Protein AF-A0A914CFU9-F1 (afdb_monomer)

Foldseek 3Di:
DAFDDVNHNPCVVVPDPQVLQVPFPDRDDDDHPLVCQVVAQEAEDEQQGDAQVRDDPDDDPRHAYEYEYEAWPVNGDPNCVSHDPPPGPFYDYCDLPGLQHQPFDDFAWDDPPDDPLQADDLVVVLVLLVPQDAQAEEEDADCDDPLCLNVLVVVLVVQGDYQYEDNNHPHHADPVNQQAQWPDFADDPLADAPVVDPGSNRVSVVSVVCSVDSVVVCSSVPCSRTTTRRPDRRNSVSVPDDDPPSDGDPRDDDDPDDDTDHDDDDHTHGSHDYPYPDDNRDDPDDDD

Structure (mmCIF, N/CA/C/O backbone):
data_AF-A0A914CFU9-F1
#
_entry.id   AF-A0A914CFU9-F1
#
loop_
_atom_site.group_PDB
_atom_site.id
_atom_site.type_symbol
_atom_site.label_atom_id
_atom_site.label_alt_id
_atom_site.label_comp_id
_atom_site.label_asym_id
_atom_site.label_entity_id
_atom_site.label_seq_id
_atom_site.pdbx_PDB_ins_code
_atom_site.Cartn_x
_atom_site.Cartn_y
_atom_site.Cartn_z
_atom_site.occupancy
_atom_site.B_iso_or_equiv
_atom_site.auth_seq_id
_atom_site.auth_comp_id
_atom_site.auth_asym_id
_atom_site.auth_atom_id
_atom_site.pdbx_PDB_model_num
ATOM 1 N N . MET A 1 1 ? 15.183 4.540 -15.173 1.00 87.12 1 MET A N 1
ATOM 2 C CA . MET A 1 1 ? 13.849 3.974 -15.471 1.00 87.12 1 MET A CA 1
ATOM 3 C C . MET A 1 1 ? 13.519 4.255 -16.928 1.00 87.12 1 MET A C 1
ATOM 5 O O . MET A 1 1 ? 13.829 5.349 -17.382 1.00 87.12 1 MET A O 1
ATOM 9 N N . TRP A 1 2 ? 12.990 3.278 -17.672 1.00 93.12 2 TRP A N 1
ATOM 10 C CA . TRP A 1 2 ? 12.688 3.453 -19.099 1.00 93.12 2 TRP A CA 1
ATOM 11 C C . TRP A 1 2 ? 11.328 4.114 -19.320 1.00 93.12 2 TRP A C 1
ATOM 13 O O . TRP A 1 2 ? 11.226 5.120 -20.016 1.00 93.12 2 TRP A O 1
ATOM 23 N N . THR A 1 3 ? 10.279 3.573 -18.704 1.00 92.12 3 THR A N 1
ATOM 24 C CA . THR A 1 3 ? 8.933 4.146 -18.796 1.00 92.12 3 THR A CA 1
ATOM 25 C C . THR A 1 3 ? 8.775 5.331 -17.848 1.00 92.12 3 THR A C 1
ATOM 27 O O . THR A 1 3 ? 9.549 5.510 -16.908 1.00 92.12 3 THR A O 1
ATOM 30 N N . ARG A 1 4 ? 7.717 6.118 -18.048 1.00 89.06 4 ARG A N 1
ATOM 31 C CA . ARG A 1 4 ? 7.250 7.063 -17.031 1.00 89.06 4 ARG A CA 1
ATOM 32 C C . ARG A 1 4 ? 6.532 6.330 -15.895 1.00 89.06 4 ARG A C 1
ATOM 34 O O . ARG A 1 4 ? 6.321 5.115 -15.948 1.00 89.06 4 ARG A O 1
ATOM 41 N N . TYR A 1 5 ? 6.222 7.083 -14.848 1.00 82.44 5 TYR A N 1
ATOM 42 C CA . TYR A 1 5 ? 5.403 6.654 -13.730 1.00 82.44 5 TYR A CA 1
ATOM 43 C C . TYR A 1 5 ? 4.148 7.526 -13.696 1.00 82.44 5 TYR A C 1
ATOM 45 O O . TYR A 1 5 ? 4.206 8.692 -13.298 1.00 82.44 5 TYR A O 1
ATOM 53 N N . TYR A 1 6 ? 3.031 6.992 -14.195 1.00 82.88 6 TYR A N 1
ATOM 54 C CA . TYR A 1 6 ? 1.790 7.744 -14.418 1.00 82.88 6 TYR A CA 1
ATOM 55 C C . TYR A 1 6 ? 1.955 8.958 -15.339 1.00 82.88 6 TYR A C 1
ATOM 57 O O . TYR A 1 6 ? 1.449 10.052 -15.076 1.00 82.88 6 TYR A O 1
ATOM 65 N N . GLY A 1 7 ? 2.715 8.784 -16.416 1.00 85.81 7 GLY A N 1
ATOM 66 C CA . GLY A 1 7 ? 3.025 9.824 -17.389 1.00 85.81 7 GLY A CA 1
ATOM 67 C C . GLY A 1 7 ? 3.997 10.891 -16.881 1.00 85.81 7 GLY A C 1
ATOM 68 O O . GLY A 1 7 ? 4.265 11.849 -17.604 1.00 85.81 7 GLY A O 1
ATOM 69 N N . ARG A 1 8 ? 4.543 10.747 -15.667 1.00 84.06 8 ARG A N 1
ATOM 70 C CA . ARG A 1 8 ? 5.474 11.706 -15.055 1.00 84.06 8 ARG A CA 1
ATOM 71 C C . ARG A 1 8 ? 6.856 11.095 -14.820 1.00 84.06 8 ARG A C 1
ATOM 73 O O . ARG A 1 8 ? 6.970 9.869 -14.736 1.00 84.06 8 ARG A O 1
ATOM 80 N N . PRO A 1 9 ? 7.912 11.921 -14.720 1.00 80.94 9 PRO A N 1
ATOM 81 C CA . PRO A 1 9 ? 9.182 11.476 -14.164 1.00 80.94 9 PRO A CA 1
ATOM 82 C C . PRO A 1 9 ? 8.964 10.881 -12.772 1.00 80.94 9 PRO A C 1
ATOM 84 O O . PRO A 1 9 ? 8.230 11.435 -11.954 1.00 80.94 9 PRO A O 1
ATOM 87 N N . PHE A 1 10 ? 9.604 9.756 -12.488 1.00 74.25 10 PHE A N 1
ATOM 88 C CA . PHE A 1 10 ? 9.496 9.078 -11.201 1.00 74.25 10 PHE A CA 1
ATOM 89 C C . PHE A 1 10 ? 9.977 9.977 -10.052 1.00 74.25 10 PHE A C 1
ATOM 91 O O . PHE A 1 10 ? 9.348 10.034 -8.993 1.00 74.25 10 PHE A O 1
ATOM 98 N N . ALA A 1 11 ? 11.049 10.740 -10.293 1.00 66.88 11 ALA A N 1
ATOM 99 C CA . ALA A 1 11 ? 11.596 11.715 -9.349 1.00 66.88 11 ALA A CA 1
ATOM 100 C C . ALA A 1 11 ? 10.593 12.827 -8.980 1.00 66.88 11 ALA A C 1
ATOM 102 O O . ALA A 1 11 ? 10.580 13.302 -7.848 1.00 66.88 11 ALA A O 1
ATOM 103 N N . ASP A 1 12 ? 9.706 13.216 -9.897 1.00 61.34 12 ASP A N 1
ATOM 104 C CA . ASP A 1 12 ? 8.725 14.280 -9.642 1.00 61.34 12 ASP A CA 1
ATOM 105 C C . ASP A 1 12 ? 7.590 13.807 -8.728 1.00 61.34 12 ASP A C 1
ATOM 107 O O . ASP A 1 12 ? 6.989 14.598 -7.999 1.00 61.34 12 ASP A O 1
ATOM 111 N N . VAL A 1 13 ? 7.277 12.510 -8.770 1.00 55.47 13 VAL A N 1
ATOM 112 C CA . VAL A 1 13 ? 6.210 11.909 -7.959 1.00 55.47 13 VAL A CA 1
ATOM 113 C C . VAL A 1 13 ? 6.716 11.568 -6.559 1.00 55.47 13 VAL A C 1
ATOM 115 O O . VAL A 1 13 ? 6.002 11.779 -5.577 1.00 55.47 13 VAL A O 1
ATOM 118 N N . ASN A 1 14 ? 7.958 11.092 -6.466 1.00 54.44 14 ASN A N 1
ATOM 119 C CA . ASN A 1 14 ? 8.513 10.522 -5.244 1.00 54.44 14 ASN A CA 1
ATOM 120 C C . ASN A 1 14 ? 9.587 11.408 -4.575 1.00 54.44 14 ASN A C 1
ATOM 122 O O . ASN A 1 14 ? 9.994 11.121 -3.454 1.00 54.44 14 ASN A O 1
ATOM 126 N N . GLY A 1 15 ? 10.012 12.518 -5.179 1.00 59.69 15 GLY A N 1
ATOM 127 C CA . GLY A 1 15 ? 11.093 13.372 -4.668 1.00 59.69 15 GLY A CA 1
ATOM 128 C C . GLY A 1 15 ? 12.477 12.957 -5.185 1.00 59.69 15 GLY A C 1
ATOM 129 O O . GLY A 1 15 ? 12.599 12.129 -6.088 1.00 59.69 15 GLY A O 1
ATOM 130 N N . THR A 1 16 ? 13.548 13.542 -4.632 1.00 56.88 16 THR A N 1
ATOM 131 C CA . THR A 1 16 ? 14.915 13.292 -5.116 1.00 56.88 16 THR A CA 1
ATOM 132 C C . THR A 1 16 ? 15.289 11.819 -4.978 1.00 56.88 16 THR A C 1
ATOM 134 O O . THR A 1 16 ? 15.389 11.269 -3.881 1.00 56.88 16 THR A O 1
ATOM 137 N N . VAL A 1 17 ? 15.537 11.179 -6.121 1.00 58.03 17 VAL A N 1
ATOM 138 C CA . VAL A 1 17 ? 15.871 9.752 -6.199 1.00 58.03 17 VAL A CA 1
ATOM 139 C C . VAL A 1 17 ? 17.164 9.420 -5.439 1.00 58.03 17 VAL A C 1
ATOM 141 O O . VAL A 1 17 ? 17.299 8.339 -4.874 1.00 58.03 17 VAL A O 1
ATOM 144 N N . GLU A 1 18 ? 18.069 10.392 -5.316 1.00 58.00 18 GLU A N 1
ATOM 145 C CA . GLU A 1 18 ? 19.281 10.310 -4.492 1.00 58.00 18 GLU A CA 1
ATOM 146 C C . GLU A 1 18 ? 18.984 9.977 -3.021 1.00 58.00 18 GLU A C 1
ATOM 148 O O . GLU A 1 18 ? 19.713 9.198 -2.411 1.00 58.00 18 GLU A O 1
ATOM 153 N N . GLY A 1 19 ? 17.884 10.495 -2.458 1.00 56.44 19 GLY A N 1
ATOM 154 C CA . GLY A 1 19 ? 17.488 10.224 -1.074 1.00 56.44 19 GLY A CA 1
ATOM 155 C C . GLY A 1 19 ? 17.031 8.781 -0.838 1.00 56.44 19 GLY A C 1
ATOM 156 O O . GLY A 1 19 ? 17.226 8.253 0.256 1.00 56.44 19 GLY A O 1
ATOM 157 N N . TYR A 1 20 ? 16.483 8.121 -1.864 1.00 58.75 20 TYR A N 1
ATOM 158 C CA . TYR A 1 20 ? 16.047 6.722 -1.782 1.00 58.75 20 TYR A CA 1
ATOM 159 C C . TYR A 1 20 ? 17.225 5.752 -1.727 1.00 58.75 20 TYR A C 1
ATOM 161 O O . TYR A 1 20 ? 17.156 4.748 -1.023 1.00 58.75 20 TYR A O 1
ATOM 169 N N . PHE A 1 21 ? 18.316 6.071 -2.431 1.00 61.88 21 PHE A N 1
ATOM 170 C CA . PHE A 1 21 ? 19.506 5.222 -2.489 1.00 61.88 21 PHE A CA 1
ATOM 171 C C . PHE A 1 21 ? 20.593 5.592 -1.470 1.00 61.88 21 PHE A C 1
ATOM 173 O O . PHE A 1 21 ? 21.531 4.822 -1.272 1.00 61.88 21 PHE A O 1
ATOM 180 N N . ALA A 1 22 ? 20.473 6.741 -0.794 1.00 61.38 22 ALA A N 1
ATOM 181 C CA . ALA A 1 22 ? 21.502 7.279 0.101 1.00 61.38 22 ALA A CA 1
ATOM 182 C C . ALA A 1 22 ? 21.916 6.327 1.237 1.00 61.38 22 ALA A C 1
ATOM 184 O O . ALA A 1 22 ? 23.074 6.338 1.650 1.00 61.38 22 ALA A O 1
ATOM 185 N N . ASN A 1 23 ? 20.985 5.501 1.723 1.00 59.00 23 ASN A N 1
ATOM 186 C CA . ASN A 1 23 ? 21.213 4.551 2.817 1.00 59.00 23 ASN A CA 1
ATOM 187 C C . ASN A 1 23 ? 21.305 3.092 2.344 1.00 59.00 23 ASN A C 1
ATOM 189 O O . ASN A 1 23 ? 21.261 2.176 3.167 1.00 59.00 23 ASN A O 1
ATOM 193 N N . CYS A 1 24 ? 21.398 2.856 1.035 1.00 63.62 24 CYS A N 1
ATOM 194 C CA . CYS A 1 24 ? 21.560 1.510 0.509 1.00 63.62 24 CYS A CA 1
ATOM 195 C C . CYS A 1 24 ? 23.020 1.062 0.617 1.00 63.62 24 CYS A C 1
ATOM 197 O O . CYS A 1 24 ? 23.948 1.862 0.503 1.00 63.62 24 CYS A O 1
ATOM 199 N N . HIS A 1 25 ? 23.226 -0.244 0.808 1.00 64.56 25 HIS A N 1
ATOM 200 C CA . HIS A 1 25 ? 24.567 -0.833 0.847 1.00 64.56 25 HIS A CA 1
ATOM 201 C C . HIS A 1 25 ? 25.342 -0.577 -0.459 1.00 64.56 25 HIS A C 1
ATOM 203 O O . HIS A 1 25 ? 26.557 -0.388 -0.439 1.00 64.56 25 HIS A O 1
ATOM 209 N N . TYR A 1 26 ? 24.623 -0.500 -1.582 1.00 67.50 26 TYR A N 1
ATOM 210 C CA . TYR A 1 26 ? 25.167 -0.183 -2.894 1.00 67.50 26 TYR A CA 1
ATOM 211 C C . TYR A 1 26 ? 24.712 1.207 -3.334 1.00 67.50 26 TYR A C 1
ATOM 213 O O . TYR A 1 26 ? 23.551 1.584 -3.174 1.00 67.50 26 TYR A O 1
ATOM 221 N N . LYS A 1 27 ? 25.643 1.973 -3.907 1.00 69.88 27 LYS A N 1
ATOM 222 C CA . LYS A 1 27 ? 25.368 3.306 -4.446 1.00 69.88 27 LYS A CA 1
ATOM 223 C C . LYS A 1 27 ? 24.836 3.171 -5.869 1.00 69.88 27 LYS A C 1
ATOM 225 O O . LYS A 1 27 ? 25.608 2.916 -6.789 1.00 69.88 27 LYS A O 1
ATOM 230 N N . CYS A 1 28 ? 23.532 3.348 -6.044 1.00 71.94 28 CYS A N 1
ATOM 231 C CA . CYS A 1 28 ? 22.894 3.303 -7.356 1.00 71.94 28 CYS A CA 1
ATOM 232 C C . CYS A 1 28 ? 22.910 4.686 -8.020 1.00 71.94 28 CYS A C 1
ATOM 234 O O . CYS A 1 28 ? 22.536 5.683 -7.400 1.00 71.94 28 CYS A O 1
ATOM 236 N N . LEU A 1 29 ? 23.291 4.740 -9.299 1.00 77.50 29 LEU A N 1
ATOM 237 C CA . LEU A 1 29 ? 23.088 5.918 -10.142 1.00 77.50 29 LEU A CA 1
ATOM 238 C C . LEU A 1 29 ? 21.740 5.787 -10.852 1.00 77.50 29 LEU A C 1
ATOM 240 O O . LEU A 1 29 ? 21.513 4.842 -11.605 1.00 77.50 29 LEU A O 1
ATOM 244 N N . TYR A 1 30 ? 20.842 6.739 -10.614 1.00 82.25 30 TYR A N 1
ATOM 245 C CA . TYR A 1 30 ? 19.528 6.760 -11.245 1.00 82.25 30 TYR A CA 1
ATOM 246 C C . TYR A 1 30 ? 19.483 7.749 -12.407 1.00 82.25 30 TYR A C 1
ATOM 248 O O . TYR A 1 30 ? 19.904 8.896 -12.284 1.00 82.25 30 TYR A O 1
ATOM 256 N N . THR A 1 31 ? 18.906 7.323 -13.529 1.00 84.38 31 THR A N 1
ATOM 257 C CA . THR A 1 31 ? 18.632 8.193 -14.674 1.00 84.38 31 THR A CA 1
ATOM 258 C C . THR A 1 31 ? 17.364 7.750 -15.404 1.00 84.38 31 THR A C 1
ATOM 260 O O . THR A 1 31 ? 17.019 6.564 -15.429 1.00 84.38 31 THR A O 1
ATOM 263 N N . GLU A 1 32 ? 16.661 8.710 -15.999 1.00 87.62 32 GLU A N 1
ATOM 264 C CA . GLU A 1 32 ? 15.554 8.488 -16.945 1.00 87.62 32 GLU A CA 1
ATOM 265 C C . GLU A 1 32 ? 15.952 8.836 -18.383 1.00 87.62 32 GLU A C 1
ATOM 267 O O . GLU A 1 32 ? 15.138 8.761 -19.299 1.00 87.62 32 GLU A O 1
ATOM 272 N N . GLU A 1 33 ? 17.208 9.230 -18.604 1.00 89.12 33 GLU A N 1
ATOM 273 C CA . GLU A 1 33 ? 17.691 9.601 -19.927 1.00 89.12 33 GLU A CA 1
ATOM 274 C C . GLU A 1 33 ? 18.025 8.341 -20.732 1.00 89.12 33 GLU A C 1
ATOM 276 O O . GLU A 1 33 ? 19.023 7.665 -20.480 1.00 89.12 33 GLU A O 1
ATOM 281 N N . HIS A 1 34 ? 17.208 8.041 -21.743 1.00 92.38 34 HIS A N 1
ATOM 282 C CA . HIS A 1 34 ? 17.331 6.823 -22.557 1.00 92.38 34 HIS A CA 1
ATOM 283 C C . HIS A 1 34 ? 18.682 6.674 -23.267 1.00 92.38 34 HIS A C 1
ATOM 285 O O . HIS A 1 34 ? 19.125 5.554 -23.499 1.00 92.38 34 HIS A O 1
ATOM 291 N N . LYS A 1 35 ? 19.387 7.779 -23.551 1.00 91.81 35 LYS A N 1
ATOM 292 C CA . LYS A 1 35 ? 20.747 7.753 -24.128 1.00 91.81 35 LYS A CA 1
ATOM 293 C C . LYS A 1 35 ? 21.767 7.009 -23.251 1.00 91.81 35 LYS A C 1
ATOM 295 O O . LYS A 1 35 ? 22.790 6.564 -23.755 1.00 91.81 35 LYS A O 1
ATOM 300 N N . ASN A 1 36 ? 21.492 6.853 -21.954 1.00 90.19 36 ASN A N 1
ATOM 301 C CA . ASN A 1 36 ? 22.376 6.165 -21.015 1.00 90.19 36 ASN A CA 1
ATOM 302 C C . ASN A 1 36 ? 22.133 4.646 -20.966 1.00 90.19 36 ASN A C 1
ATOM 304 O O . ASN A 1 36 ? 22.774 3.964 -20.170 1.00 90.19 36 ASN A O 1
ATOM 308 N N . ILE A 1 37 ? 21.241 4.103 -21.806 1.00 91.81 37 ILE A N 1
ATOM 309 C CA . ILE A 1 37 ? 20.862 2.683 -21.799 1.00 91.81 37 ILE A CA 1
ATOM 310 C C . ILE A 1 37 ? 22.061 1.739 -21.885 1.00 91.81 37 ILE A C 1
ATOM 312 O O . ILE A 1 37 ? 22.079 0.732 -21.192 1.00 91.81 37 ILE A O 1
ATOM 316 N N . GLU A 1 38 ? 23.094 2.063 -22.663 1.00 91.31 38 GLU A N 1
ATOM 317 C CA . GLU A 1 38 ? 24.266 1.192 -22.811 1.00 91.31 38 GLU A CA 1
ATOM 318 C C . GLU A 1 38 ? 25.118 1.073 -21.541 1.00 91.31 38 GLU A C 1
ATOM 320 O O . GLU A 1 38 ? 25.918 0.142 -21.431 1.00 91.31 38 GLU A O 1
ATOM 325 N N . HIS A 1 39 ? 24.967 2.002 -20.599 1.00 89.31 39 HIS A N 1
ATOM 326 C CA . HIS A 1 39 ? 25.695 2.030 -19.331 1.00 89.31 39 HIS A CA 1
ATOM 327 C C . HIS A 1 39 ? 24.840 1.533 -18.159 1.00 89.31 39 HIS A C 1
ATOM 329 O O . HIS A 1 39 ? 25.312 1.521 -17.028 1.00 89.31 39 HIS A O 1
ATOM 335 N N . ALA A 1 40 ? 23.577 1.176 -18.403 1.00 89.38 40 ALA A N 1
ATOM 336 C CA . ALA A 1 40 ? 22.663 0.761 -17.351 1.00 89.38 40 ALA A CA 1
ATOM 337 C C . ALA A 1 40 ? 22.809 -0.736 -17.056 1.00 89.38 40 ALA A C 1
ATOM 339 O O . ALA A 1 40 ? 22.583 -1.553 -17.944 1.00 89.38 40 ALA A O 1
ATOM 340 N N . ASP A 1 41 ? 23.076 -1.104 -15.804 1.00 87.19 41 ASP A N 1
ATOM 341 C CA . ASP A 1 41 ? 23.019 -2.506 -15.361 1.00 87.19 41 ASP A CA 1
ATOM 342 C C . ASP A 1 41 ? 21.570 -3.002 -15.221 1.00 87.19 41 ASP A C 1
ATOM 344 O O . ASP A 1 41 ? 21.259 -4.169 -15.458 1.00 87.19 41 ASP A O 1
ATOM 348 N N . LEU A 1 42 ? 20.655 -2.095 -14.858 1.00 88.06 42 LEU A N 1
ATOM 349 C CA . LEU A 1 42 ? 19.259 -2.405 -14.570 1.00 88.06 42 LEU A CA 1
ATOM 350 C C . LEU A 1 42 ? 18.320 -1.403 -15.245 1.00 88.06 42 LEU A C 1
ATOM 352 O O . LEU A 1 42 ? 18.486 -0.185 -15.142 1.00 88.06 42 LEU A O 1
ATOM 356 N N . VAL A 1 43 ? 17.296 -1.925 -15.922 1.00 91.56 43 VAL A N 1
ATOM 357 C CA . VAL A 1 43 ? 16.304 -1.136 -16.657 1.00 91.56 43 VAL A CA 1
ATOM 358 C C . VAL A 1 43 ? 14.907 -1.453 -16.134 1.00 91.56 43 VAL A C 1
ATOM 360 O O . VAL A 1 43 ? 14.381 -2.548 -16.316 1.00 91.56 43 VAL A O 1
ATOM 363 N N . LEU A 1 44 ? 14.302 -0.474 -15.464 1.00 90.81 44 LEU A N 1
ATOM 364 C CA . LEU A 1 44 ? 12.962 -0.586 -14.886 1.00 90.81 44 LEU A CA 1
ATOM 365 C C . LEU A 1 44 ? 11.877 -0.192 -15.889 1.00 90.81 44 LEU A C 1
ATOM 367 O O . LEU A 1 44 ? 11.965 0.879 -16.499 1.00 90.81 44 LEU A O 1
ATOM 371 N N . PHE A 1 45 ? 10.820 -0.998 -15.959 1.00 92.75 45 PHE A N 1
ATOM 372 C CA . PHE A 1 45 ? 9.621 -0.733 -16.751 1.00 92.75 45 PHE A CA 1
ATOM 373 C C . PHE A 1 45 ? 8.390 -0.764 -15.849 1.00 92.75 45 PHE A C 1
ATOM 375 O O . PHE A 1 45 ? 7.944 -1.833 -15.438 1.00 92.75 45 PHE A O 1
ATOM 382 N N . TYR A 1 46 ? 7.831 0.405 -15.544 1.00 90.31 46 TYR A N 1
ATOM 383 C CA . TYR A 1 46 ? 6.562 0.503 -14.834 1.00 90.31 46 TYR A CA 1
ATOM 384 C C . TYR A 1 46 ? 5.408 0.102 -15.746 1.00 90.31 46 TYR A C 1
ATOM 386 O O . TYR A 1 46 ? 5.191 0.700 -16.800 1.00 90.31 46 TYR A O 1
ATOM 394 N N . SER A 1 47 ? 4.678 -0.929 -15.328 1.00 89.50 47 SER A N 1
ATOM 395 C CA . SER A 1 47 ? 3.788 -1.688 -16.199 1.00 89.50 47 SER A CA 1
ATOM 396 C C . SER A 1 47 ? 2.688 -0.850 -16.845 1.00 89.50 47 SER A C 1
ATOM 398 O O . SER A 1 47 ? 2.376 -1.058 -18.018 1.00 89.50 47 SER A O 1
ATOM 400 N N . THR A 1 48 ? 2.154 0.128 -16.109 1.00 86.75 48 THR A N 1
ATOM 401 C CA . THR A 1 48 ? 1.056 1.001 -16.540 1.00 86.75 48 THR A CA 1
ATOM 402 C C . THR A 1 48 ? 1.430 1.851 -17.755 1.00 86.75 48 THR A C 1
ATOM 404 O O . THR A 1 48 ? 0.587 2.086 -18.619 1.00 86.75 48 THR A O 1
ATOM 407 N N . ASP A 1 49 ? 2.705 2.215 -17.889 1.00 90.56 49 ASP A N 1
ATOM 408 C CA . ASP A 1 49 ? 3.183 3.144 -18.917 1.00 90.56 49 ASP A CA 1
ATOM 409 C C . ASP A 1 49 ? 4.004 2.443 -20.013 1.00 90.56 49 ASP A C 1
ATOM 411 O O . ASP A 1 49 ? 4.639 3.098 -20.842 1.00 90.56 49 ASP A O 1
ATOM 415 N N . ILE A 1 50 ? 4.006 1.105 -20.047 1.00 92.19 50 ILE A N 1
ATOM 416 C CA . ILE A 1 50 ? 4.693 0.350 -21.100 1.00 92.19 50 ILE A CA 1
ATOM 417 C C . ILE A 1 50 ? 4.029 0.609 -22.453 1.00 92.19 50 ILE A C 1
ATOM 419 O O . ILE A 1 50 ? 2.866 0.266 -22.688 1.00 92.19 50 ILE A O 1
ATOM 423 N N . ASN A 1 51 ? 4.830 1.105 -23.393 1.00 91.44 51 ASN A N 1
ATOM 424 C CA . ASN A 1 51 ? 4.484 1.205 -24.798 1.00 91.44 51 ASN A CA 1
ATOM 425 C C . ASN A 1 51 ? 5.379 0.265 -25.617 1.00 91.44 51 ASN A C 1
ATOM 427 O O . ASN A 1 51 ? 6.561 0.521 -25.786 1.00 91.44 51 ASN A O 1
ATOM 431 N N . HIS A 1 52 ? 4.804 -0.796 -26.187 1.00 90.56 52 HIS A N 1
ATOM 432 C CA . HIS A 1 52 ? 5.518 -1.754 -27.049 1.00 90.56 52 HIS A CA 1
ATOM 433 C C . HIS A 1 52 ? 6.239 -1.140 -28.265 1.00 90.56 52 HIS A C 1
ATOM 435 O O . HIS A 1 52 ? 7.084 -1.802 -28.858 1.00 90.56 52 HIS A O 1
ATOM 441 N N . LYS A 1 53 ? 5.902 0.096 -28.658 1.00 91.69 53 LYS A N 1
ATOM 442 C CA . LYS A 1 53 ? 6.598 0.833 -29.726 1.00 91.69 53 LYS A CA 1
ATOM 443 C C . LYS A 1 53 ? 7.796 1.647 -29.229 1.00 91.69 53 LYS A C 1
ATOM 445 O O . LYS A 1 53 ? 8.561 2.132 -30.051 1.00 91.69 53 LYS A O 1
ATOM 450 N N . ASP A 1 54 ? 7.922 1.824 -27.919 1.00 92.62 54 ASP A N 1
ATOM 451 C CA . ASP A 1 54 ? 8.965 2.602 -27.255 1.00 92.62 54 ASP A CA 1
ATOM 452 C C . ASP A 1 54 ? 9.692 1.706 -26.247 1.00 92.62 54 ASP A C 1
ATOM 454 O O . ASP A 1 54 ? 9.436 1.720 -25.041 1.00 92.62 54 ASP A O 1
ATOM 458 N N . ILE A 1 55 ? 10.563 0.854 -26.783 1.00 92.56 55 ILE A N 1
ATOM 459 C CA . ILE A 1 55 ? 11.416 -0.062 -26.027 1.00 92.56 55 ILE A CA 1
ATOM 460 C C . ILE A 1 55 ? 12.876 0.144 -26.435 1.00 92.56 55 ILE A C 1
ATOM 462 O O . ILE A 1 55 ? 13.129 0.595 -27.557 1.00 92.56 55 ILE A O 1
ATOM 466 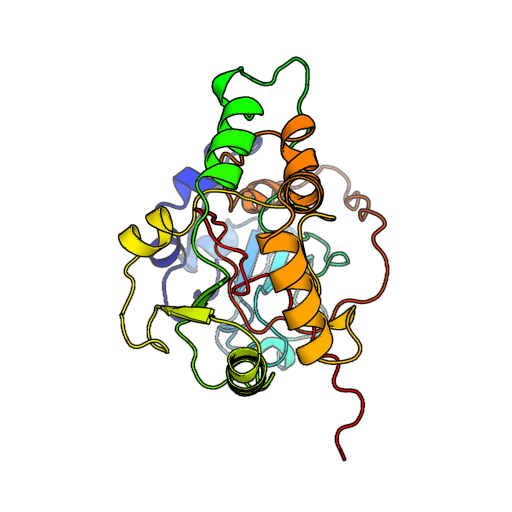N N . PRO A 1 56 ? 13.847 -0.197 -25.569 1.00 93.12 56 PRO A N 1
ATOM 467 C CA . PRO A 1 56 ? 15.254 -0.087 -25.920 1.00 93.12 56 PRO A CA 1
ATOM 468 C C . PRO A 1 56 ? 15.589 -0.849 -27.202 1.00 93.12 56 PRO A C 1
ATOM 470 O O . PRO A 1 56 ? 15.248 -2.022 -27.349 1.00 93.12 56 PRO A O 1
ATOM 473 N N . VAL A 1 57 ? 16.298 -0.184 -28.114 1.00 88.56 57 VAL A N 1
ATOM 474 C CA . VAL A 1 57 ? 16.782 -0.802 -29.360 1.00 88.56 57 VAL A CA 1
ATOM 475 C C . VAL A 1 57 ? 17.984 -1.711 -29.092 1.00 88.56 57 VAL A C 1
ATOM 477 O O . VAL A 1 57 ? 18.188 -2.703 -29.786 1.00 88.56 57 VAL A O 1
ATOM 480 N N . ILE A 1 58 ? 18.776 -1.378 -28.071 1.00 86.50 58 ILE A N 1
ATOM 481 C CA . ILE A 1 58 ? 19.989 -2.095 -27.684 1.00 86.50 58 ILE A CA 1
ATOM 482 C C . ILE A 1 58 ? 19.774 -2.686 -26.295 1.00 86.50 58 ILE A C 1
ATOM 484 O O . ILE A 1 58 ? 19.395 -1.978 -25.360 1.00 86.50 58 ILE A O 1
ATOM 488 N N . ARG A 1 59 ? 20.059 -3.983 -26.168 1.00 89.75 59 ARG A N 1
ATOM 489 C CA . ARG A 1 59 ? 20.117 -4.695 -24.893 1.00 89.75 59 ARG A CA 1
ATOM 490 C C . ARG A 1 59 ? 21.420 -5.475 -24.818 1.00 89.75 59 ARG A C 1
ATOM 492 O O . ARG A 1 59 ? 21.623 -6.395 -25.610 1.00 89.75 59 ARG A O 1
ATOM 499 N N . LYS A 1 60 ? 22.293 -5.117 -23.875 1.00 89.19 60 LYS A N 1
ATOM 500 C CA . LYS A 1 60 ? 23.493 -5.913 -23.590 1.00 89.19 60 LYS A CA 1
ATOM 501 C C . LYS A 1 60 ? 23.109 -7.160 -22.777 1.00 89.19 60 LYS A C 1
ATOM 503 O O . LYS A 1 60 ? 22.159 -7.079 -21.991 1.00 89.19 60 LYS A O 1
ATOM 508 N N . PRO A 1 61 ? 23.803 -8.298 -22.951 1.00 86.88 61 PRO A N 1
ATOM 509 C CA . PRO A 1 61 ? 23.496 -9.540 -22.235 1.00 86.88 61 PRO A CA 1
ATOM 510 C C . PRO A 1 61 ? 23.480 -9.401 -20.708 1.00 86.88 61 PRO A C 1
ATOM 512 O O . PRO A 1 61 ? 22.760 -10.131 -20.035 1.00 86.88 61 PRO A O 1
ATOM 515 N N . GLU A 1 62 ? 24.248 -8.457 -20.167 1.00 87.88 62 GLU A N 1
ATOM 516 C CA . GLU A 1 62 ? 24.405 -8.228 -18.732 1.00 87.88 62 GLU A CA 1
ATOM 517 C C . GLU A 1 62 ? 23.268 -7.385 -18.126 1.00 87.88 62 GLU A C 1
ATOM 519 O O . GLU A 1 62 ? 23.148 -7.315 -16.905 1.00 87.88 62 GLU A O 1
ATOM 524 N N . GLN A 1 63 ? 22.422 -6.749 -18.950 1.00 90.00 63 GLN A N 1
ATOM 525 C CA . GLN A 1 63 ? 21.363 -5.867 -18.453 1.00 90.00 63 GLN A CA 1
ATOM 526 C C . GLN A 1 63 ? 20.159 -6.646 -17.935 1.00 90.00 63 GLN A C 1
ATOM 528 O O . GLN A 1 63 ? 19.566 -7.462 -18.650 1.00 90.00 63 GLN A O 1
ATOM 533 N N . LEU A 1 64 ? 19.712 -6.286 -16.734 1.00 90.75 64 LEU A N 1
ATOM 534 C CA . LEU A 1 64 ? 18.501 -6.825 -16.129 1.00 90.75 64 LEU A CA 1
ATOM 535 C C . LEU A 1 64 ? 17.303 -5.924 -16.422 1.00 90.75 64 LEU A C 1
ATOM 537 O O . LEU A 1 64 ? 17.226 -4.782 -15.969 1.00 90.75 64 LEU A O 1
ATOM 541 N N . TYR A 1 65 ? 16.347 -6.447 -17.184 1.00 94.00 65 TYR A N 1
ATOM 542 C CA . TYR A 1 65 ? 15.086 -5.765 -17.462 1.00 94.00 65 TYR A CA 1
ATOM 543 C C . TYR A 1 65 ? 14.069 -6.187 -16.414 1.00 94.00 65 TYR A C 1
ATOM 545 O O . TYR A 1 65 ? 13.764 -7.372 -16.279 1.00 94.00 65 TYR A O 1
ATOM 553 N N . VAL A 1 66 ? 13.537 -5.224 -15.672 1.00 92.44 66 VAL A N 1
ATOM 554 C CA . VAL A 1 66 ? 12.666 -5.495 -14.529 1.00 92.44 66 VAL A CA 1
ATOM 555 C C . VAL A 1 66 ? 11.258 -4.997 -14.814 1.00 92.44 66 VAL A C 1
ATOM 557 O O . VAL A 1 66 ? 11.047 -3.817 -15.112 1.00 92.44 66 VAL A O 1
ATOM 560 N N . PHE A 1 67 ? 10.290 -5.898 -14.681 1.00 92.12 67 PHE A N 1
ATOM 561 C CA . PHE A 1 67 ? 8.873 -5.571 -14.714 1.00 92.12 67 PHE A CA 1
ATOM 562 C C . PHE A 1 67 ? 8.454 -4.985 -13.367 1.00 92.1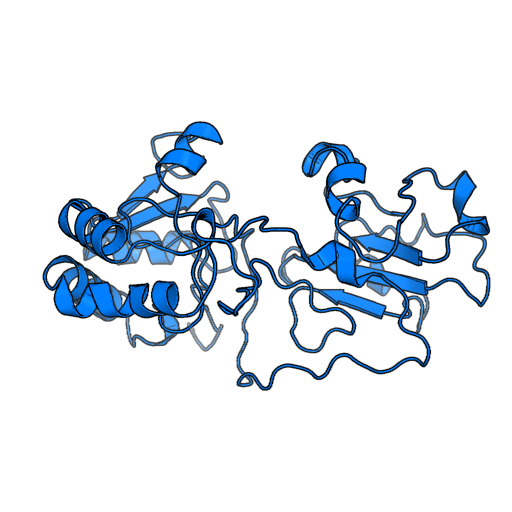2 67 PHE A C 1
ATOM 564 O O . PHE A 1 67 ? 8.377 -5.710 -12.378 1.00 92.12 67 PHE A O 1
ATOM 571 N N . TYR A 1 68 ? 8.176 -3.686 -13.320 1.00 88.56 68 TYR A N 1
ATOM 572 C CA . TYR A 1 68 ? 7.741 -2.999 -12.110 1.00 88.56 68 TYR A CA 1
ATOM 573 C C . TYR A 1 68 ? 6.223 -2.787 -12.127 1.00 88.56 68 TYR A C 1
ATOM 575 O O . TYR A 1 68 ? 5.698 -2.116 -13.014 1.00 88.56 68 TYR A O 1
ATOM 583 N N . ASN A 1 69 ? 5.493 -3.317 -11.143 1.00 83.19 69 ASN A N 1
ATOM 584 C CA . ASN A 1 69 ? 4.062 -3.045 -11.004 1.00 83.19 69 ASN A CA 1
ATOM 585 C C . ASN A 1 69 ? 3.609 -2.954 -9.547 1.00 83.19 69 ASN A C 1
ATOM 587 O O . ASN A 1 69 ? 3.803 -3.884 -8.769 1.00 83.19 69 ASN A O 1
ATOM 591 N N . TYR A 1 70 ? 2.904 -1.876 -9.222 1.00 76.88 70 TYR A N 1
ATOM 592 C CA . TYR A 1 70 ? 2.273 -1.690 -7.917 1.00 76.88 70 TYR A CA 1
ATOM 593 C C . TYR A 1 70 ? 0.735 -1.609 -7.989 1.00 76.88 70 TYR A C 1
ATOM 595 O O . TYR A 1 70 ? 0.075 -1.546 -6.958 1.00 76.88 70 TYR A O 1
ATOM 603 N N . GLU A 1 71 ? 0.160 -1.663 -9.196 1.00 75.62 71 GLU A N 1
ATOM 604 C CA . GLU A 1 71 ? -1.284 -1.530 -9.424 1.00 75.62 71 GLU A CA 1
ATOM 605 C C . GLU A 1 71 ? -2.041 -2.849 -9.371 1.00 75.62 71 GLU A C 1
ATOM 607 O O . GLU A 1 71 ? -1.487 -3.907 -9.697 1.00 75.62 71 GLU A O 1
ATOM 612 N N . SER A 1 72 ? -3.349 -2.787 -9.083 1.00 72.31 72 SER A N 1
ATOM 613 C CA . SER A 1 72 ? -4.219 -3.933 -9.345 1.00 72.31 72 SER A CA 1
ATOM 614 C C . SER A 1 72 ? -4.159 -4.356 -10.807 1.00 72.31 72 SER A C 1
ATOM 616 O O . SER A 1 72 ? -4.045 -3.520 -11.699 1.00 72.31 72 SER A O 1
ATOM 618 N N . PRO A 1 73 ? -4.416 -5.647 -11.075 1.00 73.31 73 PRO A N 1
ATOM 619 C CA . PRO A 1 73 ? -4.722 -6.158 -12.401 1.00 73.31 73 PRO A CA 1
ATOM 620 C C . PRO A 1 73 ? -5.712 -5.316 -13.214 1.00 73.31 73 PRO A C 1
ATOM 622 O O . PRO A 1 73 ? -5.583 -5.270 -14.433 1.00 73.31 73 PRO A O 1
ATOM 625 N N . PHE A 1 74 ? -6.693 -4.671 -12.568 1.00 72.56 74 PHE A N 1
ATOM 626 C CA . PHE A 1 74 ? -7.665 -3.820 -13.255 1.00 72.56 74 PHE A CA 1
ATOM 627 C C . PHE A 1 74 ? -7.054 -2.491 -13.722 1.00 72.56 74 PHE A C 1
ATOM 629 O O . PHE A 1 74 ? -7.404 -1.994 -14.791 1.00 72.56 74 PHE A O 1
ATOM 636 N N . HIS A 1 75 ? -6.136 -1.922 -12.938 1.00 72.75 75 HIS A N 1
ATOM 637 C CA . HIS A 1 75 ? -5.468 -0.655 -13.237 1.00 72.75 75 HIS A CA 1
ATOM 638 C C . HIS A 1 75 ? -4.130 -0.821 -13.977 1.00 72.75 75 HIS A C 1
ATOM 640 O O . HIS A 1 75 ? -3.609 0.147 -14.529 1.00 72.75 75 HIS A O 1
ATOM 646 N N . SER A 1 76 ? -3.594 -2.040 -14.061 1.00 75.69 76 SER A N 1
ATOM 647 C CA . SER A 1 76 ? -2.400 -2.338 -14.849 1.00 75.69 76 SER A CA 1
ATOM 648 C C . SER A 1 76 ? -2.678 -2.265 -16.354 1.00 75.69 76 SER A C 1
ATOM 650 O O . SER A 1 76 ? -3.581 -2.917 -16.884 1.00 75.69 76 SER A O 1
ATOM 652 N N . SER A 1 77 ? -1.834 -1.530 -17.081 1.00 81.00 77 SER A N 1
ATOM 653 C CA . SER A 1 77 ? -1.845 -1.550 -18.548 1.00 81.00 77 SER A CA 1
ATOM 654 C C . SER A 1 77 ? -1.478 -2.930 -19.079 1.00 81.00 77 SER A C 1
ATOM 656 O O . SER A 1 77 ? -0.656 -3.644 -18.513 1.00 81.00 77 SER A O 1
ATOM 658 N N . THR A 1 78 ? -2.057 -3.298 -20.219 1.00 83.19 78 THR A N 1
ATOM 659 C CA . THR A 1 78 ? -1.781 -4.569 -20.904 1.00 83.19 78 THR A CA 1
ATOM 660 C C . THR A 1 78 ? -0.741 -4.421 -22.017 1.00 83.19 78 THR A C 1
ATOM 662 O O . THR A 1 78 ? -0.491 -5.373 -22.756 1.00 83.19 78 THR A O 1
ATOM 665 N N . GLY A 1 79 ? -0.106 -3.246 -22.132 1.00 84.44 79 GLY A N 1
ATOM 666 C CA . GLY A 1 79 ? 0.893 -2.938 -23.160 1.00 84.44 79 GLY A CA 1
ATOM 667 C C . GLY A 1 79 ? 2.074 -3.911 -23.186 1.00 84.44 79 GLY A C 1
ATOM 668 O O . GLY A 1 79 ? 2.575 -4.230 -24.265 1.00 84.44 79 GLY A O 1
ATOM 669 N N . TYR A 1 80 ? 2.448 -4.465 -22.029 1.00 88.69 80 TYR A N 1
ATOM 670 C CA . TYR A 1 80 ? 3.503 -5.474 -21.912 1.00 88.69 80 TYR A CA 1
ATOM 671 C C . TYR A 1 80 ? 3.190 -6.787 -22.641 1.00 88.69 80 TYR A C 1
ATOM 673 O O . TYR A 1 80 ? 4.113 -7.489 -23.031 1.00 88.69 80 TYR A O 1
ATOM 681 N N . ARG A 1 81 ? 1.911 -7.119 -22.884 1.00 89.50 81 ARG A N 1
ATOM 682 C CA . ARG A 1 81 ? 1.515 -8.357 -23.587 1.00 89.50 81 ARG A CA 1
ATOM 683 C C . ARG A 1 81 ? 1.914 -8.372 -25.061 1.00 89.50 81 ARG A C 1
ATOM 685 O O . ARG A 1 81 ? 1.819 -9.407 -25.705 1.00 89.50 81 ARG A O 1
ATOM 692 N N . LYS A 1 82 ? 2.292 -7.215 -25.608 1.00 92.12 82 LYS A N 1
ATOM 693 C CA . LYS A 1 82 ? 2.780 -7.067 -26.985 1.00 92.12 82 LYS A CA 1
ATOM 694 C C . LYS A 1 82 ? 4.306 -7.119 -27.080 1.00 92.12 82 LYS A C 1
ATOM 696 O O . LYS A 1 82 ? 4.837 -6.971 -28.177 1.00 92.12 82 LYS A O 1
ATOM 701 N N . LEU A 1 83 ? 5.000 -7.246 -25.952 1.00 91.88 83 LEU A N 1
ATOM 702 C CA . LEU A 1 83 ? 6.448 -7.405 -25.929 1.00 91.88 83 LEU A CA 1
ATOM 703 C C . LEU A 1 83 ? 6.822 -8.850 -26.288 1.00 91.88 83 LEU A C 1
ATOM 705 O O . LEU A 1 83 ? 5.999 -9.746 -26.101 1.00 91.88 83 LEU A O 1
ATOM 709 N N . PRO A 1 84 ? 8.044 -9.086 -26.794 1.00 90.94 84 PRO A N 1
ATOM 710 C CA . PRO A 1 84 ? 8.546 -10.435 -27.017 1.00 90.94 84 PRO A CA 1
ATOM 711 C C . PRO A 1 84 ? 8.515 -11.285 -25.742 1.00 90.94 84 PRO A C 1
ATOM 713 O O . PRO A 1 84 ? 8.648 -10.768 -24.628 1.00 90.94 84 PRO A O 1
ATOM 716 N N . ASP A 1 85 ? 8.417 -12.601 -25.908 1.00 89.69 85 ASP A N 1
ATOM 717 C CA . ASP A 1 85 ? 8.580 -13.531 -24.794 1.00 89.69 85 ASP A CA 1
ATOM 718 C C . ASP A 1 85 ? 9.947 -13.340 -24.123 1.00 89.69 85 ASP A C 1
ATOM 720 O O . ASP A 1 85 ? 10.941 -13.002 -24.770 1.00 89.69 85 ASP A O 1
ATOM 724 N N . ASN A 1 86 ? 10.002 -13.562 -22.807 1.00 88.75 86 ASN A N 1
ATOM 725 C CA . ASN A 1 86 ? 11.213 -13.393 -21.993 1.00 88.75 86 ASN A CA 1
ATOM 726 C C . ASN A 1 86 ? 11.828 -11.979 -22.061 1.00 88.75 86 ASN A C 1
ATOM 728 O O . ASN A 1 86 ? 13.030 -11.798 -21.853 1.00 88.75 86 ASN A O 1
ATOM 732 N N . PHE A 1 87 ? 11.014 -10.951 -22.333 1.00 93.12 87 PHE A N 1
ATOM 733 C CA . PHE A 1 87 ? 11.488 -9.567 -22.341 1.00 93.12 87 PHE A CA 1
ATOM 734 C C . PHE A 1 87 ? 12.060 -9.139 -20.978 1.00 93.12 87 PHE A C 1
ATOM 736 O O . PHE A 1 87 ? 13.103 -8.488 -20.937 1.00 93.12 87 PHE A O 1
ATOM 743 N N . PHE A 1 88 ? 11.434 -9.547 -19.871 1.00 94.44 88 PHE A N 1
ATOM 744 C CA . PHE A 1 88 ? 11.880 -9.234 -18.510 1.00 94.44 88 PHE A CA 1
ATOM 745 C C . PHE A 1 88 ? 12.704 -10.372 -17.901 1.00 94.44 88 PHE A C 1
ATOM 747 O O . PHE A 1 88 ? 12.382 -11.541 -18.089 1.00 94.44 88 PHE A O 1
ATOM 754 N N . ASN A 1 89 ? 13.743 -10.015 -17.144 1.00 93.06 89 ASN A N 1
ATOM 755 C CA . ASN A 1 89 ? 14.516 -10.944 -16.318 1.00 93.06 89 ASN A CA 1
ATOM 756 C C . ASN A 1 89 ? 13.925 -11.102 -14.918 1.00 93.06 89 ASN A C 1
ATOM 758 O O . ASN A 1 89 ? 14.003 -12.187 -14.358 1.00 93.06 89 ASN A O 1
ATOM 762 N N . LEU A 1 90 ? 13.403 -10.010 -14.351 1.00 91.75 90 LEU A N 1
ATOM 763 C CA . LEU A 1 90 ? 12.952 -9.947 -12.963 1.00 91.75 90 LEU A CA 1
ATOM 764 C C . LEU A 1 90 ? 11.584 -9.277 -12.866 1.00 91.75 90 LEU A C 1
ATOM 766 O O . LEU A 1 90 ? 11.239 -8.393 -13.656 1.00 91.75 90 LEU A O 1
ATOM 770 N N . THR A 1 91 ? 10.839 -9.651 -11.839 1.00 88.38 91 THR A N 1
ATOM 771 C CA . THR A 1 91 ? 9.580 -9.030 -11.438 1.00 88.38 91 THR A CA 1
ATOM 772 C C . THR A 1 91 ? 9.765 -8.259 -10.133 1.00 88.38 91 THR A C 1
ATOM 774 O O . THR A 1 91 ? 10.262 -8.800 -9.152 1.00 88.38 91 THR A O 1
ATOM 777 N N . TYR A 1 92 ? 9.361 -6.988 -10.123 1.00 85.81 92 TYR A N 1
ATOM 778 C CA . TYR A 1 92 ? 9.287 -6.138 -8.936 1.00 85.81 92 TYR A CA 1
ATOM 779 C C . TYR A 1 92 ? 7.832 -5.735 -8.700 1.00 85.81 92 TYR A C 1
ATOM 781 O O . TYR A 1 92 ? 7.326 -4.802 -9.331 1.00 85.81 92 TYR A O 1
ATOM 789 N N . THR A 1 93 ? 7.108 -6.488 -7.868 1.00 78.94 93 THR A N 1
ATOM 790 C CA . THR A 1 93 ? 5.659 -6.278 -7.690 1.00 78.94 93 THR A CA 1
ATOM 791 C C . THR A 1 93 ? 5.205 -6.462 -6.251 1.00 78.94 93 THR A C 1
ATOM 793 O O . THR A 1 93 ? 5.926 -7.033 -5.444 1.00 78.94 93 THR A O 1
ATOM 796 N N . TYR A 1 94 ? 3.980 -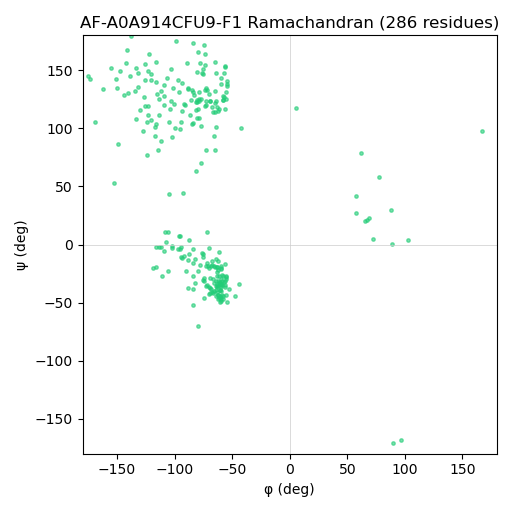6.042 -5.930 1.00 70.88 94 TYR A N 1
ATOM 797 C CA . TYR A 1 94 ? 3.383 -6.290 -4.611 1.00 70.88 94 TYR A CA 1
ATOM 798 C C . TYR A 1 94 ? 3.159 -7.785 -4.299 1.00 70.88 94 TYR A C 1
ATOM 800 O O . TYR A 1 94 ? 2.848 -8.127 -3.159 1.00 70.88 94 TYR A O 1
ATOM 808 N N . ARG A 1 95 ? 3.263 -8.690 -5.285 1.00 74.44 95 ARG A N 1
ATOM 809 C CA . ARG A 1 95 ? 3.118 -10.129 -5.039 1.00 74.44 95 ARG A CA 1
ATOM 810 C C . ARG A 1 95 ? 4.339 -10.673 -4.300 1.00 74.44 95 ARG A C 1
ATOM 812 O O . ARG A 1 95 ? 5.478 -10.426 -4.695 1.00 74.44 95 ARG A O 1
ATOM 819 N N . THR A 1 96 ? 4.087 -11.489 -3.284 1.00 70.62 96 THR A N 1
ATOM 820 C CA . THR A 1 96 ? 5.118 -12.130 -2.453 1.00 70.62 96 THR A CA 1
ATOM 821 C C . THR A 1 96 ? 5.956 -13.170 -3.199 1.00 70.62 96 THR A C 1
ATOM 823 O O . THR A 1 96 ? 7.043 -13.509 -2.741 1.00 70.62 96 THR A O 1
ATOM 826 N N . ASP A 1 97 ? 5.477 -13.659 -4.346 1.00 77.62 97 ASP A N 1
ATOM 827 C CA . ASP A 1 97 ? 6.184 -14.592 -5.229 1.00 77.62 97 ASP A CA 1
ATOM 828 C C . ASP A 1 97 ? 6.940 -13.908 -6.382 1.00 77.62 97 ASP A C 1
ATOM 830 O O . ASP A 1 97 ? 7.460 -14.597 -7.259 1.00 77.62 97 ASP A O 1
ATOM 834 N N . SER A 1 98 ? 7.009 -12.572 -6.396 1.00 82.69 98 SER A N 1
ATOM 835 C CA . SER A 1 98 ? 7.873 -11.855 -7.339 1.00 82.69 98 SER A CA 1
ATOM 836 C C . SER A 1 98 ? 9.350 -11.977 -6.964 1.00 82.69 98 SER A C 1
ATOM 838 O O . SER A 1 98 ? 9.690 -12.189 -5.800 1.00 82.69 98 SER A O 1
ATOM 840 N N . ASP A 1 99 ? 10.238 -11.851 -7.954 1.00 83.69 99 ASP A N 1
ATOM 841 C CA . ASP A 1 99 ? 11.689 -11.971 -7.747 1.00 83.69 99 ASP A CA 1
ATOM 842 C C . ASP A 1 99 ? 12.200 -10.930 -6.744 1.00 83.69 99 ASP A C 1
ATOM 844 O O . ASP A 1 99 ? 13.100 -11.203 -5.950 1.00 83.69 99 ASP A O 1
ATOM 848 N N . LEU A 1 100 ? 11.588 -9.745 -6.784 1.00 79.75 100 LEU A N 1
ATOM 849 C CA . LEU A 1 100 ? 11.782 -8.643 -5.859 1.00 79.75 100 LEU A CA 1
ATOM 850 C C . LEU A 1 100 ? 10.397 -8.204 -5.337 1.00 79.75 100 LEU A C 1
ATOM 852 O O . LEU A 1 100 ? 9.682 -7.459 -6.007 1.00 79.75 100 LEU A O 1
ATOM 856 N N . PRO A 1 101 ? 9.962 -8.650 -4.153 1.00 70.88 101 PRO A N 1
ATOM 857 C CA . PRO A 1 101 ? 8.701 -8.190 -3.585 1.00 70.88 101 PRO A CA 1
ATOM 858 C C . PRO A 1 101 ? 8.766 -6.703 -3.221 1.00 70.88 101 PRO A C 1
ATOM 860 O O . PRO A 1 101 ? 9.485 -6.298 -2.312 1.00 70.88 101 PRO A O 1
ATOM 863 N N . ALA A 1 102 ? 7.982 -5.878 -3.914 1.00 67.19 102 ALA A N 1
ATOM 864 C CA . ALA A 1 102 ? 7.781 -4.470 -3.589 1.00 67.19 102 ALA A CA 1
ATOM 865 C C . ALA A 1 102 ? 6.814 -4.365 -2.401 1.00 67.19 102 ALA A C 1
ATOM 867 O O . ALA A 1 102 ? 5.655 -3.992 -2.563 1.00 67.19 102 ALA A O 1
ATOM 868 N N . LEU A 1 103 ? 7.241 -4.763 -1.208 1.00 60.81 103 LEU A N 1
ATOM 869 C CA . LEU A 1 103 ? 6.401 -4.671 -0.017 1.00 60.81 103 LEU A CA 1
ATOM 870 C C . LEU A 1 103 ? 6.496 -3.250 0.552 1.00 60.81 103 LEU A C 1
ATOM 872 O O . LEU A 1 103 ? 7.581 -2.697 0.724 1.00 60.81 103 LEU A O 1
ATOM 876 N N . ALA A 1 104 ? 5.346 -2.614 0.789 1.00 49.91 104 ALA A N 1
ATOM 877 C CA . ALA A 1 104 ? 5.319 -1.334 1.490 1.00 49.91 104 ALA A CA 1
ATOM 878 C C . ALA A 1 104 ? 5.304 -1.578 2.997 1.00 49.91 104 ALA A C 1
ATOM 880 O O . ALA A 1 104 ? 4.485 -2.349 3.493 1.00 49.91 104 ALA A O 1
ATOM 881 N N . GLY A 1 105 ? 6.159 -0.848 3.715 1.00 54.00 105 GLY A N 1
ATOM 882 C CA . GLY A 1 105 ? 6.153 -0.839 5.175 1.00 54.00 105 GLY A CA 1
ATOM 883 C C . GLY A 1 105 ? 6.795 -2.070 5.807 1.00 54.00 105 GLY A C 1
ATOM 884 O O . GLY A 1 105 ? 6.157 -2.740 6.612 1.00 54.00 105 GLY A O 1
ATOM 885 N N . ASP A 1 106 ? 8.063 -2.343 5.495 1.00 54.69 106 ASP A N 1
ATOM 886 C CA . ASP A 1 106 ? 8.820 -3.366 6.217 1.00 54.69 106 ASP A CA 1
ATOM 887 C C . ASP A 1 106 ? 8.997 -2.982 7.689 1.00 54.69 106 ASP A C 1
ATOM 889 O O . ASP A 1 106 ? 9.549 -1.929 8.031 1.00 54.69 106 ASP A O 1
ATOM 893 N N . PHE A 1 107 ? 8.544 -3.869 8.571 1.00 65.50 107 PHE A N 1
ATOM 894 C CA . PHE A 1 107 ? 8.730 -3.729 10.006 1.00 65.50 107 PHE A CA 1
ATOM 895 C C . PHE A 1 107 ? 10.064 -4.323 10.400 1.00 65.50 107 PHE A C 1
ATOM 897 O O . PHE A 1 107 ? 10.269 -5.534 10.367 1.00 65.50 107 PHE A O 1
ATOM 904 N N . GLU A 1 108 ? 10.977 -3.455 10.810 1.00 73.56 108 GLU A N 1
ATOM 905 C CA . GLU A 1 108 ? 12.252 -3.890 11.351 1.00 73.56 108 GLU A CA 1
ATOM 906 C C . GLU A 1 108 ? 12.071 -4.338 12.804 1.00 73.56 108 GLU A C 1
ATOM 908 O O . GLU A 1 108 ? 11.606 -3.538 13.624 1.00 73.56 108 GLU A O 1
ATOM 913 N N . PRO A 1 109 ? 12.443 -5.580 13.161 1.00 82.31 109 PRO A N 1
ATOM 914 C CA . PRO A 1 109 ? 12.437 -6.010 14.550 1.00 82.31 109 PRO A CA 1
ATOM 915 C C . PRO A 1 109 ? 13.361 -5.137 15.402 1.00 82.31 109 PRO A C 1
ATOM 917 O O . PRO A 1 109 ? 14.443 -4.731 14.962 1.00 82.31 109 PRO A O 1
ATOM 920 N N . ILE A 1 110 ? 12.952 -4.878 16.642 1.00 86.12 110 ILE A N 1
ATOM 921 C CA . ILE A 1 110 ? 13.816 -4.251 17.641 1.00 86.12 110 ILE A CA 1
ATOM 922 C C . ILE A 1 110 ? 14.968 -5.213 17.950 1.00 86.12 110 ILE A C 1
ATOM 924 O O . ILE A 1 110 ? 14.778 -6.403 18.199 1.00 86.12 110 ILE A O 1
ATOM 928 N N . ASN A 1 111 ? 16.184 -4.685 17.936 1.00 89.62 111 ASN A N 1
ATOM 929 C CA . ASN A 1 111 ? 17.419 -5.405 18.212 1.00 89.62 111 ASN A CA 1
ATOM 930 C C . ASN A 1 111 ? 18.354 -4.555 19.093 1.00 89.62 111 ASN A C 1
ATOM 932 O O . ASN A 1 111 ? 18.040 -3.419 19.445 1.00 89.62 111 ASN A O 1
ATOM 936 N N . LYS A 1 112 ? 19.531 -5.090 19.440 1.00 89.88 112 LYS A N 1
ATOM 937 C CA . LYS A 1 112 ? 20.502 -4.408 20.321 1.00 89.88 112 LYS A CA 1
ATOM 938 C C . LYS A 1 112 ? 21.060 -3.096 19.752 1.00 89.88 112 LYS A C 1
ATOM 940 O O . LYS A 1 112 ? 21.587 -2.293 20.511 1.00 89.88 112 LYS A O 1
ATOM 945 N N . GLU A 1 113 ? 20.965 -2.896 18.442 1.00 89.56 113 GLU A N 1
ATOM 946 C CA . GLU A 1 113 ? 21.458 -1.709 17.732 1.00 89.56 113 GLU A CA 1
ATOM 947 C C . GLU A 1 113 ? 20.360 -0.654 17.531 1.00 89.56 113 GLU A C 1
ATOM 949 O O . GLU A 1 113 ? 20.621 0.429 17.011 1.00 89.56 113 GLU A O 1
ATOM 954 N N . THR A 1 114 ? 19.123 -0.968 17.928 1.00 87.50 114 THR A N 1
ATOM 955 C CA . THR A 1 114 ? 17.974 -0.072 17.793 1.00 87.50 114 THR A CA 1
ATOM 956 C C . THR A 1 114 ? 18.127 1.101 18.744 1.00 87.50 114 THR A C 1
ATOM 958 O O . THR A 1 114 ? 18.261 0.915 19.954 1.00 87.50 114 THR A O 1
ATOM 961 N N . LYS A 1 115 ? 18.093 2.317 18.204 1.00 90.12 115 LYS A N 1
ATOM 962 C CA . LYS A 1 115 ? 18.197 3.530 19.012 1.00 90.12 115 LYS A CA 1
ATOM 963 C C . LYS A 1 115 ? 16.884 3.786 19.749 1.00 90.12 115 LYS A C 1
ATOM 965 O O . LYS A 1 115 ? 15.813 3.422 19.264 1.00 90.12 115 LYS A O 1
ATOM 970 N N . SER A 1 116 ? 16.950 4.424 20.915 1.00 88.88 116 SER A N 1
ATOM 971 C CA . SER A 1 116 ? 15.776 4.641 21.771 1.00 88.88 116 SER A CA 1
ATOM 972 C C . SER A 1 116 ? 14.681 5.454 21.080 1.00 88.88 116 SER A C 1
ATOM 974 O O . SER A 1 116 ? 13.503 5.170 21.270 1.00 88.88 116 SER A O 1
ATOM 976 N N . GLU A 1 117 ? 15.042 6.405 20.218 1.00 87.62 117 GLU A N 1
ATOM 977 C CA . GLU A 1 117 ? 14.087 7.190 19.434 1.00 87.62 117 GLU A CA 1
ATOM 978 C C . GLU A 1 117 ? 13.296 6.363 18.404 1.00 87.62 117 GLU A C 1
ATOM 980 O O . GLU A 1 117 ? 12.245 6.801 17.939 1.00 87.62 117 GLU A O 1
ATOM 985 N N . GLU A 1 118 ? 13.782 5.170 18.049 1.00 83.62 118 GLU A N 1
ATOM 986 C CA . GLU A 1 118 ? 13.116 4.236 17.135 1.00 83.62 118 GLU A CA 1
ATOM 987 C C . GLU A 1 118 ? 12.144 3.307 17.858 1.00 83.62 118 GLU A C 1
ATOM 989 O O . GLU A 1 118 ? 11.435 2.549 17.206 1.00 83.62 118 GLU A O 1
ATOM 994 N N . ILE A 1 119 ? 12.119 3.322 19.187 1.00 87.62 119 ILE A N 1
ATOM 995 C CA . ILE A 1 119 ? 11.276 2.438 19.986 1.00 87.62 119 ILE A CA 1
ATOM 996 C C . ILE A 1 119 ? 9.964 3.165 20.297 1.00 87.62 119 ILE A C 1
ATOM 998 O O . ILE A 1 119 ? 9.934 4.371 20.560 1.00 87.62 119 ILE A O 1
ATOM 1002 N N . TRP A 1 120 ? 8.850 2.439 20.214 1.00 84.88 120 TRP A N 1
ATOM 1003 C CA . TRP A 1 120 ? 7.545 2.940 20.635 1.00 84.88 120 TRP A CA 1
ATOM 1004 C C . TRP A 1 120 ? 7.469 3.025 22.155 1.00 84.88 120 TRP A C 1
ATOM 1006 O O . TRP A 1 120 ? 7.801 2.067 22.852 1.00 84.88 120 TRP A O 1
ATOM 1016 N N . ASP A 1 121 ? 6.982 4.153 22.661 1.00 88.44 121 ASP A N 1
ATOM 1017 C CA . ASP A 1 121 ? 6.601 4.264 24.061 1.00 88.44 121 ASP A CA 1
ATOM 1018 C C . ASP A 1 121 ? 5.199 3.661 24.228 1.00 88.44 121 ASP A C 1
ATOM 1020 O O . ASP A 1 121 ? 4.219 4.137 23.651 1.00 88.44 121 ASP A O 1
ATOM 1024 N N . TRP A 1 122 ? 5.106 2.570 24.988 1.00 88.44 122 TRP A N 1
ATOM 1025 C CA . TRP A 1 122 ? 3.835 1.886 25.206 1.00 88.44 122 TRP A CA 1
ATOM 1026 C C . TRP A 1 122 ? 2.838 2.744 25.992 1.00 88.44 122 TRP A C 1
ATOM 1028 O O . TRP A 1 122 ? 1.638 2.667 25.729 1.00 88.44 122 TRP A O 1
ATOM 1038 N N . ASP A 1 123 ? 3.308 3.581 26.916 1.00 90.62 123 ASP A N 1
ATOM 1039 C CA . ASP A 1 123 ? 2.428 4.464 27.677 1.00 90.62 123 ASP A CA 1
ATOM 1040 C C . ASP A 1 123 ? 1.875 5.572 26.774 1.00 90.62 123 ASP A C 1
ATOM 1042 O O . ASP A 1 123 ? 0.688 5.894 26.853 1.00 90.62 123 ASP A O 1
ATOM 1046 N N . GLU A 1 124 ? 2.682 6.077 25.835 1.00 84.62 124 GLU A N 1
ATOM 1047 C CA . GLU A 1 124 ? 2.220 6.986 24.778 1.00 84.62 124 GLU A CA 1
ATOM 1048 C C . GLU A 1 124 ? 1.141 6.319 23.905 1.00 84.62 124 GLU A C 1
ATOM 1050 O O . GLU A 1 124 ? 0.088 6.910 23.654 1.00 84.62 124 GLU A O 1
ATOM 1055 N N . VAL A 1 125 ? 1.349 5.063 23.488 1.00 82.50 125 VAL A N 1
ATOM 1056 C CA . VAL A 1 125 ? 0.364 4.287 22.709 1.00 82.50 125 VAL A CA 1
ATOM 1057 C C . VAL A 1 125 ? -0.950 4.137 23.480 1.00 82.50 125 VAL A C 1
ATOM 1059 O O . VAL A 1 125 ? -2.027 4.386 22.930 1.00 82.50 125 VAL A O 1
ATOM 1062 N N . VAL A 1 126 ? -0.882 3.777 24.764 1.00 85.62 126 VAL A N 1
ATOM 1063 C CA . VAL A 1 126 ? -2.062 3.648 25.631 1.00 85.62 126 VAL A CA 1
ATOM 1064 C C . VAL A 1 126 ? -2.786 4.987 25.777 1.00 85.62 126 VAL A C 1
ATOM 1066 O O . VAL A 1 126 ? -4.012 5.034 25.654 1.00 85.62 126 VAL A O 1
ATOM 1069 N N . GLN A 1 127 ? -2.057 6.086 25.980 1.00 82.38 127 GLN A N 1
ATOM 1070 C CA . GLN A 1 127 ? -2.637 7.427 26.055 1.00 82.38 127 GLN A CA 1
ATOM 1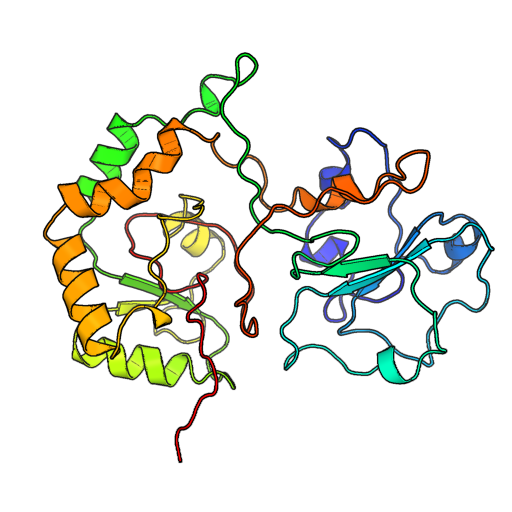071 C C . GLN A 1 127 ? -3.331 7.826 24.745 1.00 82.38 127 GLN A C 1
ATOM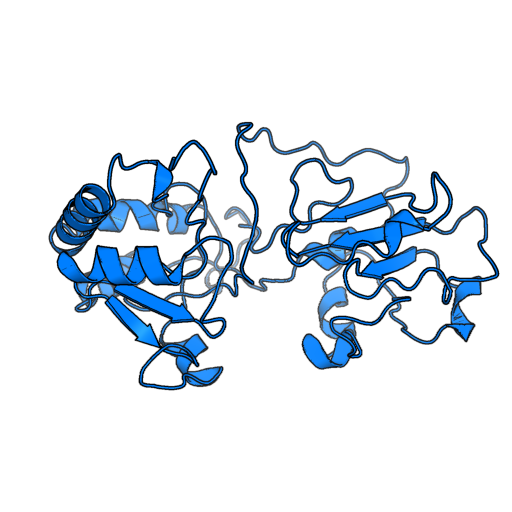 1073 O O . GLN A 1 127 ? -4.482 8.269 24.784 1.00 82.38 127 GLN A O 1
ATOM 1078 N N . LYS A 1 128 ? -2.696 7.608 23.584 1.00 78.00 128 LYS A N 1
ATOM 1079 C CA . LYS A 1 128 ? -3.300 7.862 22.262 1.00 78.00 128 LYS A CA 1
ATOM 1080 C C . LYS A 1 128 ? -4.595 7.062 22.072 1.00 78.00 128 LYS A C 1
ATOM 1082 O O . LYS A 1 128 ? -5.612 7.611 21.646 1.00 78.00 128 LYS A O 1
ATOM 1087 N N . VAL A 1 129 ? -4.600 5.781 22.447 1.00 79.25 129 VAL A N 1
ATOM 1088 C CA . VAL A 1 129 ? -5.787 4.914 22.361 1.00 79.25 129 VAL A CA 1
ATOM 1089 C C . VAL A 1 129 ? -6.913 5.366 23.298 1.00 79.25 129 VAL A C 1
ATOM 1091 O O . VAL A 1 129 ? -8.089 5.343 22.910 1.00 79.25 129 VAL A O 1
ATOM 1094 N N . ASN A 1 130 ? -6.585 5.803 24.512 1.00 79.19 130 ASN A N 1
ATOM 1095 C CA . ASN A 1 130 ? -7.572 6.292 25.475 1.00 79.19 130 ASN A CA 1
ATOM 1096 C C . ASN A 1 130 ? -8.188 7.627 25.045 1.00 79.19 130 ASN A C 1
ATOM 1098 O O . ASN A 1 130 ? -9.397 7.803 25.173 1.00 79.19 130 ASN A O 1
ATOM 1102 N N . ASN A 1 131 ? -7.391 8.516 24.449 1.00 75.81 131 ASN A N 1
ATOM 1103 C CA . ASN A 1 131 ? -7.846 9.818 23.955 1.00 75.81 131 ASN A CA 1
ATOM 1104 C C . ASN A 1 131 ? -8.645 9.729 22.640 1.00 75.81 131 ASN A C 1
ATOM 1106 O O . ASN A 1 131 ? -9.278 10.703 22.228 1.00 75.81 131 ASN A O 1
ATOM 1110 N N . LYS A 1 132 ? -8.656 8.564 21.981 1.00 72.50 132 LYS A N 1
ATOM 1111 C CA . LYS A 1 132 ? -9.441 8.321 20.765 1.00 72.50 132 LYS A CA 1
ATOM 1112 C C . LYS A 1 132 ? -10.942 8.404 21.050 1.00 72.50 132 LYS A C 1
ATOM 1114 O O . LYS A 1 132 ? -11.500 7.524 21.713 1.00 72.50 132 LYS A O 1
ATOM 1119 N N . SER A 1 133 ? -11.584 9.415 20.467 1.00 70.12 133 SER A N 1
ATOM 1120 C CA . SER A 1 133 ? -13.018 9.702 20.611 1.00 70.12 133 SER A CA 1
ATOM 1121 C C . SER A 1 133 ? -13.859 9.344 19.386 1.00 70.12 133 SER A C 1
ATOM 1123 O O . SER A 1 133 ? -15.062 9.139 19.509 1.00 70.12 133 SER A O 1
ATOM 1125 N N . LYS A 1 134 ? -13.250 9.261 18.202 1.00 73.69 134 LYS A N 1
ATOM 1126 C CA . LYS A 1 134 ? -13.974 9.044 16.948 1.00 73.69 134 LYS A CA 1
ATOM 1127 C C . LYS A 1 134 ? -13.847 7.597 16.479 1.00 73.69 134 LYS A C 1
ATOM 1129 O O . LYS A 1 134 ? -12.867 6.927 16.802 1.00 73.69 134 LYS A O 1
ATOM 1134 N N . LEU A 1 135 ? -14.844 7.094 15.752 1.00 78.31 135 LEU A N 1
ATOM 1135 C CA . LEU A 1 135 ? -14.966 5.664 15.458 1.00 78.31 135 LEU A CA 1
ATOM 1136 C C . LEU A 1 135 ? -14.049 5.225 14.306 1.00 78.31 135 LEU A C 1
ATOM 1138 O O . LEU A 1 135 ? -13.038 4.558 14.554 1.00 78.31 135 LEU A O 1
ATOM 1142 N N . ALA A 1 136 ? -14.359 5.655 13.083 1.00 82.50 136 ALA A N 1
ATOM 1143 C CA . ALA A 1 136 ? -13.670 5.246 11.863 1.00 82.50 136 ALA A CA 1
ATOM 1144 C C . ALA A 1 136 ? -13.444 6.413 10.888 1.00 82.50 136 ALA A C 1
ATOM 1146 O O . ALA A 1 136 ? -14.295 7.298 10.762 1.00 82.50 136 ALA A O 1
ATOM 1147 N N . LEU A 1 137 ? -12.312 6.379 10.179 1.00 77.25 137 LEU A N 1
ATOM 1148 C CA . LEU A 1 137 ? -11.949 7.323 9.118 1.00 77.25 137 LEU A CA 1
ATOM 1149 C C . LEU A 1 137 ? -11.605 6.561 7.840 1.00 77.25 137 LEU A C 1
ATOM 1151 O O . LEU A 1 137 ? -10.938 5.525 7.869 1.00 77.25 137 LEU A O 1
ATOM 1155 N N . ILE A 1 138 ? -12.025 7.125 6.714 1.00 79.19 138 ILE A N 1
ATOM 1156 C CA . ILE A 1 138 ? -11.532 6.780 5.388 1.00 79.19 138 ILE A CA 1
ATOM 1157 C C . ILE A 1 138 ? -11.065 8.056 4.684 1.00 79.19 138 ILE A C 1
ATOM 1159 O O . ILE A 1 138 ? -11.805 9.038 4.578 1.00 79.19 138 ILE A O 1
ATOM 1163 N N . ILE A 1 139 ? -9.825 8.036 4.199 1.00 75.50 139 ILE A N 1
ATOM 1164 C CA . ILE A 1 139 ? -9.282 9.062 3.308 1.00 75.50 139 ILE A CA 1
ATOM 1165 C C . ILE A 1 139 ? -9.256 8.471 1.906 1.00 75.50 139 ILE A C 1
ATOM 1167 O O . ILE A 1 139 ? -8.620 7.447 1.664 1.00 75.50 139 ILE A O 1
ATOM 1171 N N . VAL A 1 140 ? -10.020 9.067 0.994 1.00 76.56 140 VAL A N 1
ATOM 1172 C CA . VAL A 1 140 ? -10.257 8.487 -0.326 1.00 76.56 140 VAL A CA 1
ATOM 1173 C C . VAL A 1 140 ? -10.482 9.563 -1.383 1.00 76.56 140 VAL A C 1
ATOM 1175 O O . VAL A 1 140 ? -11.232 10.524 -1.193 1.00 76.56 140 VAL A O 1
ATOM 1178 N N . SER A 1 141 ? -9.827 9.380 -2.529 1.00 76.75 141 SER A N 1
ATOM 1179 C CA . SER A 1 141 ? -9.913 10.289 -3.674 1.00 76.75 141 SER A CA 1
ATOM 1180 C C . SER A 1 141 ? -10.473 9.654 -4.952 1.00 76.75 141 SER A C 1
ATOM 1182 O O . SER A 1 141 ? -10.985 10.377 -5.806 1.00 76.75 141 SER A O 1
ATOM 1184 N N . ASN A 1 142 ? -10.443 8.319 -5.065 1.00 77.06 142 ASN A N 1
ATOM 1185 C CA . ASN A 1 142 ? -11.073 7.577 -6.160 1.00 77.06 142 ASN A CA 1
ATOM 1186 C C . ASN A 1 142 ? -12.490 7.118 -5.763 1.00 77.06 142 ASN A C 1
ATOM 1188 O O . ASN A 1 142 ? -12.655 6.207 -4.952 1.00 77.06 142 ASN A O 1
ATOM 1192 N N . CYS A 1 143 ? -13.522 7.763 -6.299 1.00 84.12 143 CYS A N 1
ATOM 1193 C CA . CYS A 1 143 ? -14.886 7.637 -5.766 1.00 84.12 143 CYS A CA 1
ATOM 1194 C C . CYS A 1 143 ? -15.718 6.538 -6.425 1.00 84.12 143 CYS A C 1
ATOM 1196 O O . CYS A 1 143 ? -16.807 6.233 -5.943 1.00 84.12 143 CYS A O 1
ATOM 1198 N N . PHE A 1 144 ? -15.211 5.962 -7.513 1.00 85.75 144 PHE A N 1
ATOM 1199 C CA . PHE A 1 144 ? -15.898 4.950 -8.298 1.00 85.75 144 PHE A CA 1
ATOM 1200 C C . PHE A 1 144 ? -14.918 3.823 -8.573 1.00 85.75 144 PHE A C 1
ATOM 1202 O O . PHE A 1 144 ? -13.966 3.994 -9.334 1.00 85.75 144 PHE A O 1
ATOM 1209 N N . THR A 1 145 ? -15.131 2.687 -7.916 1.00 77.81 145 THR A N 1
ATOM 1210 C CA . THR A 1 145 ? -14.194 1.565 -7.977 1.00 77.81 145 THR A CA 1
ATOM 1211 C C . THR A 1 145 ? -14.863 0.305 -8.520 1.00 77.81 145 THR A C 1
ATOM 1213 O O . THR A 1 145 ? -16.008 0.024 -8.164 1.00 77.81 145 THR A O 1
ATOM 1216 N N . PRO A 1 146 ? -14.166 -0.494 -9.348 1.00 73.50 146 PRO A N 1
ATOM 1217 C CA . PRO A 1 146 ? -14.662 -1.803 -9.779 1.00 73.50 146 PRO A CA 1
ATOM 1218 C C . PRO A 1 146 ? -14.927 -2.745 -8.603 1.00 73.50 146 PRO A C 1
ATOM 1220 O O . PRO A 1 146 ? -15.898 -3.495 -8.624 1.00 73.50 146 PRO A O 1
ATOM 1223 N N . SER A 1 147 ? -14.105 -2.658 -7.552 1.00 75.75 147 SER A N 1
ATOM 1224 C CA . SER A 1 147 ? -14.306 -3.372 -6.285 1.00 75.75 147 SER A CA 1
ATOM 1225 C C . SER A 1 147 ? -15.587 -2.982 -5.537 1.00 75.75 147 SER A C 1
ATOM 1227 O O . SER A 1 147 ? -15.988 -3.686 -4.615 1.00 75.75 147 SER A O 1
ATOM 1229 N N . GLY A 1 148 ? -16.252 -1.880 -5.902 1.00 80.75 148 GLY A N 1
ATOM 1230 C CA . GLY A 1 148 ? -17.464 -1.417 -5.229 1.00 80.75 148 GLY A CA 1
ATOM 1231 C C . GLY A 1 148 ? -17.216 -0.907 -3.808 1.00 80.75 148 GLY A C 1
ATOM 1232 O O . GLY A 1 148 ? -18.152 -0.867 -3.003 1.00 80.75 148 GLY A O 1
ATOM 1233 N N . ARG A 1 149 ? -15.978 -0.493 -3.490 1.00 84.88 149 ARG A N 1
ATOM 1234 C CA . ARG A 1 149 ? -15.580 0.041 -2.176 1.00 84.88 149 ARG A CA 1
ATOM 1235 C C . ARG A 1 149 ? -16.560 1.098 -1.681 1.00 84.88 149 ARG A C 1
ATOM 1237 O O . ARG A 1 149 ? -16.957 1.081 -0.520 1.00 84.88 149 ARG A O 1
ATOM 1244 N N . GLU A 1 150 ? -16.973 2.014 -2.552 1.00 85.12 150 GLU A N 1
ATOM 1245 C CA . GLU A 1 150 ? -17.893 3.092 -2.199 1.00 85.12 150 GLU A CA 1
ATOM 1246 C C . GLU A 1 150 ? -19.283 2.582 -1.790 1.00 85.12 150 GLU A C 1
ATOM 1248 O O . GLU A 1 150 ? -19.895 3.139 -0.878 1.00 85.12 150 GLU A O 1
ATOM 1253 N N . LYS A 1 151 ? -19.775 1.503 -2.412 1.00 86.50 151 LYS A N 1
ATOM 1254 C CA . LYS A 1 151 ? -21.056 0.878 -2.052 1.00 86.50 151 LYS A CA 1
ATOM 1255 C C . LYS A 1 151 ? -20.956 0.185 -0.700 1.00 86.50 151 LYS A C 1
ATOM 1257 O O . LYS A 1 151 ? -21.852 0.340 0.125 1.00 86.50 151 LYS A O 1
ATOM 1262 N N . TYR A 1 152 ? -19.851 -0.520 -0.459 1.00 86.31 152 TYR A N 1
ATOM 1263 C CA . TYR A 1 152 ? -19.591 -1.178 0.818 1.00 86.31 152 TYR A CA 1
ATOM 1264 C C . TYR A 1 152 ? -19.528 -0.173 1.971 1.00 86.31 152 TYR A C 1
ATOM 1266 O O . TYR A 1 152 ? -20.224 -0.341 2.970 1.00 86.31 152 TYR A O 1
ATOM 1274 N N . VAL A 1 153 ? -18.758 0.911 1.812 1.00 87.38 153 VAL A N 1
ATOM 1275 C CA . VAL A 1 153 ? -18.644 1.972 2.826 1.00 87.38 153 VAL A CA 1
ATOM 1276 C C . VAL A 1 153 ? -20.006 2.617 3.098 1.00 87.38 153 VAL A C 1
ATOM 1278 O O . VAL A 1 153 ? -20.375 2.762 4.259 1.00 87.38 153 VAL A O 1
ATOM 1281 N N . ARG A 1 154 ? -20.799 2.929 2.060 1.00 90.31 154 ARG A N 1
ATOM 1282 C CA . ARG A 1 154 ? -22.167 3.458 2.234 1.00 90.31 154 ARG A CA 1
ATOM 1283 C C . ARG A 1 154 ? -23.083 2.494 2.980 1.00 90.31 154 ARG A C 1
ATOM 1285 O O . ARG A 1 154 ? -23.890 2.927 3.794 1.00 90.31 154 ARG A O 1
ATOM 1292 N N . TYR A 1 155 ? -22.980 1.195 2.708 1.00 92.75 155 TYR A N 1
ATOM 1293 C CA . TYR A 1 155 ? -23.761 0.199 3.434 1.00 92.75 155 TYR A CA 1
ATOM 1294 C C . TYR A 1 155 ? -23.338 0.130 4.909 1.00 92.75 155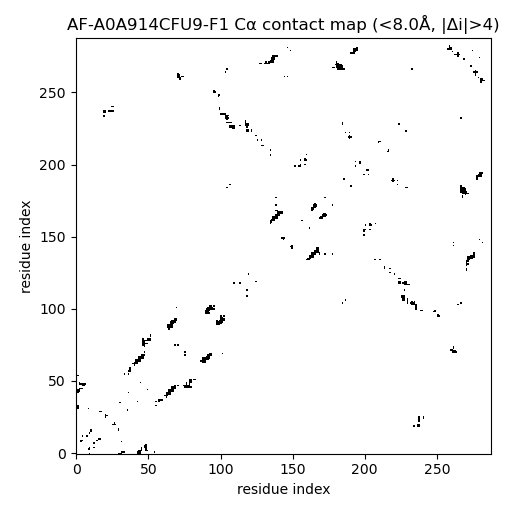 TYR A C 1
ATOM 1296 O O . TYR A 1 155 ? -24.200 0.107 5.787 1.00 92.75 155 TYR A O 1
ATOM 1304 N N . LEU A 1 156 ? -22.030 0.179 5.183 1.00 89.94 156 LEU A N 1
ATOM 1305 C CA . LEU A 1 156 ? -21.461 0.170 6.531 1.00 89.94 156 LEU A CA 1
ATOM 1306 C C . LEU A 1 156 ? -21.882 1.401 7.358 1.00 89.94 156 LEU A C 1
ATOM 1308 O O . LEU A 1 156 ? -22.161 1.266 8.548 1.00 89.94 156 LEU A O 1
ATOM 1312 N N . GLN A 1 157 ? -22.033 2.569 6.719 1.00 92.00 157 GLN A N 1
ATOM 1313 C CA . GLN A 1 157 ? -22.531 3.801 7.353 1.00 92.00 157 GLN A CA 1
ATOM 1314 C C . GLN A 1 157 ? -23.944 3.675 7.952 1.00 92.00 157 GLN A C 1
ATOM 1316 O O . GLN A 1 157 ? -24.299 4.468 8.817 1.00 92.00 157 GLN A O 1
ATOM 1321 N N . ASN A 1 158 ? -24.747 2.677 7.557 1.00 95.69 158 ASN A N 1
ATOM 1322 C CA . ASN A 1 158 ? -26.049 2.429 8.196 1.00 95.69 158 ASN A CA 1
ATOM 1323 C C . ASN A 1 158 ? -25.927 1.844 9.613 1.00 95.69 158 ASN A C 1
ATOM 1325 O O . ASN A 1 158 ? -26.910 1.826 10.349 1.00 95.69 158 ASN A O 1
ATOM 1329 N N . PHE A 1 159 ? -24.753 1.323 9.982 1.00 94.88 159 PHE A N 1
ATOM 1330 C CA . PHE A 1 159 ? -24.530 0.642 11.259 1.00 94.88 159 PHE A CA 1
ATOM 1331 C C . PHE A 1 159 ? -23.526 1.358 12.156 1.00 94.88 159 PHE A C 1
ATOM 1333 O O . PHE A 1 159 ? -23.497 1.088 13.352 1.00 94.88 159 PHE A O 1
ATOM 1340 N N . MET A 1 160 ? -22.690 2.235 11.598 1.00 89.69 160 MET A N 1
ATOM 1341 C CA . MET A 1 160 ? -21.634 2.912 12.338 1.00 89.69 160 MET A CA 1
ATOM 1342 C C . MET A 1 160 ? -21.227 4.241 11.702 1.00 89.69 160 MET A C 1
ATOM 1344 O O . MET A 1 160 ? -21.269 4.399 10.482 1.00 89.69 160 MET A O 1
ATOM 1348 N N . ASP A 1 161 ? -20.739 5.164 12.528 1.00 86.44 161 ASP A N 1
ATOM 1349 C CA . ASP A 1 161 ? -20.209 6.437 12.052 1.00 86.44 161 ASP A CA 1
ATOM 1350 C C . ASP A 1 161 ? -18.852 6.256 11.364 1.00 86.44 161 ASP A C 1
ATOM 1352 O O . ASP A 1 161 ? -17.877 5.774 11.953 1.00 86.44 161 ASP A O 1
ATOM 1356 N N . ILE A 1 162 ? -18.782 6.705 10.109 1.00 85.44 162 ILE A N 1
ATOM 1357 C CA . ILE A 1 162 ? -17.561 6.722 9.303 1.00 85.44 162 ILE A CA 1
ATOM 1358 C C . ILE A 1 162 ? -17.344 8.136 8.791 1.00 85.44 162 ILE A C 1
ATOM 1360 O O . ILE A 1 162 ? -18.154 8.677 8.035 1.00 85.44 162 ILE A O 1
ATOM 1364 N N . THR A 1 163 ? -16.216 8.723 9.178 1.00 81.50 163 THR A N 1
ATOM 1365 C CA . THR A 1 163 ? -15.766 10.001 8.633 1.00 81.50 163 THR A CA 1
ATOM 1366 C C . THR A 1 163 ? -15.106 9.760 7.282 1.00 81.50 163 THR A C 1
ATOM 1368 O O . THR A 1 163 ? -14.170 8.973 7.185 1.00 81.50 163 THR A O 1
ATOM 1371 N N . ILE A 1 164 ? -15.584 10.438 6.237 1.00 82.88 164 ILE A N 1
ATOM 1372 C CA . ILE A 1 164 ? -15.019 10.367 4.883 1.00 82.88 164 ILE A CA 1
ATOM 1373 C C . ILE A 1 164 ? -14.332 11.696 4.574 1.00 82.88 164 ILE A C 1
ATOM 1375 O O . ILE A 1 164 ? -14.976 12.748 4.570 1.00 82.88 164 ILE A O 1
ATOM 1379 N N . ARG A 1 165 ? -13.030 11.651 4.292 1.00 81.12 165 ARG A N 1
ATOM 1380 C CA . ARG A 1 165 ? -12.229 12.800 3.850 1.00 81.12 165 ARG A CA 1
ATOM 1381 C C . ARG A 1 165 ? -11.566 12.520 2.499 1.00 81.12 165 ARG A C 1
ATOM 1383 O O . ARG A 1 165 ? -11.463 11.373 2.070 1.00 81.12 165 ARG A O 1
ATOM 1390 N N . GLY A 1 166 ? -11.100 13.578 1.842 1.00 77.06 166 GLY A N 1
ATOM 1391 C CA . GLY A 1 166 ? -10.528 13.520 0.496 1.00 77.06 166 GLY A CA 1
ATOM 1392 C C . GLY A 1 166 ? -11.559 13.874 -0.576 1.00 77.06 166 GLY A C 1
ATOM 1393 O O . GLY A 1 166 ? -12.641 14.367 -0.268 1.00 77.06 166 GLY A O 1
ATOM 1394 N N . ASN A 1 167 ? -11.225 13.630 -1.843 1.00 79.88 167 ASN A N 1
ATOM 1395 C CA . ASN A 1 167 ? -12.054 14.040 -2.986 1.00 79.88 167 ASN A CA 1
ATOM 1396 C C . ASN A 1 167 ? -13.445 13.372 -3.020 1.00 79.88 167 ASN A C 1
ATOM 1398 O O . ASN A 1 167 ? -14.349 13.878 -3.674 1.00 79.88 167 ASN A O 1
ATOM 1402 N N . CYS A 1 168 ? -13.630 12.249 -2.317 1.00 83.00 168 CYS A N 1
ATOM 1403 C CA . CYS A 1 168 ? -14.929 11.570 -2.219 1.00 83.00 168 CYS A CA 1
ATOM 1404 C C . CYS A 1 168 ? -15.711 11.914 -0.948 1.00 83.00 168 CYS A C 1
ATOM 1406 O O . CYS A 1 168 ? -16.827 11.425 -0.768 1.00 83.00 168 CYS A O 1
ATOM 1408 N N . GLY A 1 169 ? -15.115 12.701 -0.050 1.00 80.25 169 GLY A N 1
ATOM 1409 C CA . GLY A 1 169 ? -15.754 13.215 1.153 1.00 80.25 169 GLY A CA 1
ATOM 1410 C C . GLY A 1 169 ? -16.247 14.646 0.964 1.00 80.25 169 GLY A C 1
ATOM 1411 O O . GLY A 1 169 ? -15.983 15.294 -0.043 1.00 80.25 169 GLY A O 1
ATOM 1412 N N . GLN A 1 170 ? -16.938 15.169 1.976 1.00 72.19 170 GLN A N 1
ATOM 1413 C CA . GLN A 1 170 ? -17.363 16.575 1.986 1.00 72.19 170 GLN A CA 1
ATOM 1414 C C . GLN A 1 170 ? -16.185 17.549 2.164 1.00 72.19 170 GLN A C 1
ATOM 1416 O O . GLN A 1 170 ? -16.302 18.724 1.828 1.00 72.19 170 GLN A O 1
ATOM 1421 N N . TYR A 1 171 ? -15.053 17.061 2.683 1.00 74.00 171 TYR A N 1
ATOM 1422 C CA . TYR A 1 171 ? -13.859 17.853 2.964 1.00 74.00 171 TYR A CA 1
ATOM 1423 C C . TYR A 1 171 ? -12.644 17.277 2.239 1.00 74.00 171 TYR A C 1
ATOM 1425 O O . TYR A 1 171 ? -12.216 16.154 2.524 1.00 74.00 171 TYR A O 1
ATOM 1433 N N . VAL A 1 172 ? -12.055 18.080 1.353 1.00 72.62 172 VAL A N 1
ATOM 1434 C CA . VAL A 1 172 ? -10.771 17.772 0.717 1.00 72.62 172 VAL A CA 1
ATOM 1435 C C . VAL A 1 172 ? -9.672 17.870 1.777 1.00 72.62 172 VAL A C 1
ATOM 1437 O O . VAL A 1 172 ? -9.539 18.888 2.452 1.00 72.62 172 VAL A O 1
ATOM 1440 N N . CYS A 1 173 ? -8.917 16.789 1.946 1.00 65.44 173 CYS A N 1
ATOM 1441 C CA . CYS A 1 173 ? -7.793 16.687 2.872 1.00 65.44 173 CYS A CA 1
ATOM 1442 C C . CYS A 1 173 ? -6.512 16.796 2.038 1.00 65.44 173 CYS A C 1
ATOM 1444 O O . CYS A 1 173 ? -6.361 16.070 1.058 1.00 65.44 173 CYS A O 1
ATOM 1446 N N . ASP A 1 174 ? -5.648 17.759 2.355 1.00 64.38 174 ASP A N 1
ATOM 1447 C CA . ASP A 1 174 ? -4.329 17.884 1.734 1.00 64.38 174 ASP A CA 1
ATOM 1448 C C . ASP A 1 174 ? -3.304 16.978 2.444 1.00 64.38 174 ASP A C 1
ATOM 1450 O O . ASP A 1 174 ? -3.587 16.408 3.497 1.00 64.38 174 ASP A O 1
ATOM 1454 N N . LYS A 1 175 ? -2.075 16.879 1.918 1.00 59.81 175 LYS A N 1
ATOM 1455 C CA . LYS A 1 175 ? -1.012 16.045 2.519 1.00 59.81 175 LYS A CA 1
ATOM 1456 C C . LYS A 1 175 ? -0.730 16.374 3.992 1.00 59.81 175 LYS A C 1
ATOM 1458 O O . LYS A 1 175 ? -0.248 15.524 4.737 1.00 59.81 175 LYS A O 1
ATOM 1463 N N . LYS A 1 176 ? -0.981 17.616 4.421 1.00 62.38 176 LYS A N 1
ATOM 1464 C CA . LYS A 1 176 ? -0.783 18.045 5.810 1.00 62.38 176 LYS A CA 1
ATOM 1465 C C . LYS A 1 176 ? -1.888 17.488 6.707 1.00 62.38 176 LYS A C 1
ATOM 1467 O O . LYS A 1 176 ? -1.573 16.940 7.757 1.00 62.38 176 LYS A O 1
ATOM 1472 N N . CYS A 1 177 ? -3.141 17.597 6.275 1.00 59.78 177 CYS A N 1
ATOM 1473 C CA . CYS A 1 177 ? -4.299 16.975 6.910 1.00 59.78 177 CYS A CA 1
ATOM 1474 C C . CYS A 1 177 ? -4.145 15.445 6.966 1.00 59.78 177 CYS A C 1
ATOM 1476 O O . CYS A 1 177 ? -4.352 14.849 8.018 1.00 59.78 177 CYS A O 1
ATOM 1478 N N . GLU A 1 178 ? -3.682 14.816 5.883 1.00 54.31 178 GLU A N 1
ATOM 1479 C CA . GLU A 1 178 ? -3.405 13.375 5.842 1.00 54.31 178 GLU A CA 1
ATOM 1480 C C . GLU A 1 178 ? -2.297 12.984 6.822 1.00 54.31 178 GLU A C 1
ATOM 1482 O O . GLU A 1 178 ? -2.415 12.001 7.531 1.00 54.31 178 GLU A O 1
ATOM 1487 N N . LYS A 1 179 ? -1.226 13.767 6.955 1.00 53.38 179 LYS A N 1
ATOM 1488 C CA . LYS A 1 179 ? -0.189 13.452 7.946 1.00 53.38 179 LYS A CA 1
ATOM 1489 C C . LYS A 1 179 ? -0.687 13.573 9.395 1.00 53.38 179 LYS A C 1
ATOM 1491 O O . LYS A 1 179 ? -0.177 12.883 10.266 1.00 53.38 179 LYS A O 1
ATOM 1496 N N . GLN A 1 180 ? -1.650 14.456 9.656 1.00 56.62 180 GLN A N 1
ATOM 1497 C CA . GLN A 1 180 ? -2.203 14.707 10.994 1.00 56.62 180 GLN A CA 1
ATOM 1498 C C . GLN A 1 180 ? -3.273 13.707 11.420 1.00 56.62 180 GLN A C 1
ATOM 1500 O O . GLN A 1 180 ? -3.417 13.447 12.601 1.00 56.62 180 GLN A O 1
ATOM 1505 N N . GLU A 1 181 ? -4.064 13.192 10.484 1.00 53.31 181 GLU A N 1
ATOM 1506 C CA . GLU A 1 181 ? -5.076 12.168 10.784 1.00 53.31 181 GLU A CA 1
ATOM 1507 C C . GLU A 1 181 ? -4.451 10.764 10.784 1.00 53.31 181 GLU A C 1
ATOM 1509 O O . GLU A 1 181 ? -5.146 9.762 10.984 1.00 53.31 181 GLU A O 1
ATOM 1514 N N . ILE A 1 182 ? -3.156 10.705 10.436 1.00 52.22 182 ILE A N 1
ATOM 1515 C CA . ILE A 1 182 ? -2.521 9.503 9.980 1.00 52.22 182 ILE A CA 1
ATOM 1516 C C . ILE A 1 182 ? -0.932 9.400 10.259 1.00 52.22 182 ILE A C 1
ATOM 1518 O O . ILE A 1 182 ? -0.177 8.989 9.418 1.00 52.22 182 ILE A O 1
ATOM 1522 N N . ASP A 1 183 ? -0.327 9.562 11.451 1.00 47.84 183 ASP A N 1
ATOM 1523 C CA . ASP A 1 183 ? 0.734 8.749 12.217 1.00 47.84 183 ASP A CA 1
ATOM 1524 C C . ASP A 1 183 ? 0.422 7.381 13.026 1.00 47.84 183 ASP A C 1
ATOM 1526 O O . ASP A 1 183 ? -0.064 7.401 14.149 1.00 47.84 183 ASP A O 1
ATOM 1530 N N . ILE A 1 184 ? 0.722 6.166 12.518 1.00 44.03 184 ILE A N 1
ATOM 1531 C CA . ILE A 1 184 ? 0.876 4.835 13.201 1.00 44.03 184 ILE A CA 1
ATOM 1532 C C . ILE A 1 184 ? 0.895 3.776 12.068 1.00 44.03 184 ILE A C 1
ATOM 1534 O O . ILE A 1 184 ? -0.140 3.391 11.528 1.00 44.03 184 ILE A O 1
ATOM 1538 N N . GLY A 1 185 ? 2.091 3.335 11.659 1.00 43.22 185 GLY A N 1
ATOM 1539 C CA . GLY A 1 185 ? 2.286 2.251 10.676 1.00 43.22 185 GLY A CA 1
ATOM 1540 C C . GLY A 1 185 ? 2.021 0.877 11.295 1.00 43.22 185 GLY A C 1
ATOM 1541 O O . GLY A 1 185 ? 2.255 0.728 12.476 1.00 43.22 185 GLY A O 1
ATOM 1542 N N . ILE A 1 186 ? 1.501 -0.108 10.558 1.00 43.09 186 ILE A N 1
ATOM 1543 C CA . ILE A 1 186 ? 0.839 -1.285 11.156 1.00 43.09 186 ILE A CA 1
ATOM 1544 C C . ILE A 1 186 ? 1.152 -2.649 10.429 1.00 43.09 186 ILE A C 1
ATOM 1546 O O . ILE A 1 186 ? 0.961 -2.707 9.210 1.00 43.09 186 ILE A O 1
ATOM 1550 N N . PRO A 1 187 ? 1.559 -3.753 11.130 1.00 45.88 187 PRO A N 1
ATOM 1551 C CA . PRO A 1 187 ? 1.647 -5.144 10.601 1.00 45.88 187 PRO A CA 1
ATOM 1552 C C . PRO A 1 187 ? 0.796 -6.225 11.301 1.00 45.88 187 PRO A C 1
ATOM 1554 O O . PRO A 1 187 ? 0.664 -6.198 12.512 1.00 45.88 187 PRO A O 1
ATOM 1557 N N . GLY A 1 188 ? 0.306 -7.217 10.541 1.00 35.19 188 GLY A N 1
ATOM 1558 C CA . GLY A 1 188 ? -0.394 -8.482 10.891 1.00 35.19 188 GLY A CA 1
ATOM 1559 C C . GLY A 1 188 ? -0.789 -8.808 12.348 1.00 35.19 188 GLY A C 1
ATOM 1560 O O . GLY A 1 188 ? 0.073 -9.086 13.172 1.00 35.19 188 GLY A O 1
ATOM 1561 N N . ASN A 1 189 ? -2.110 -8.939 12.580 1.00 46.31 189 ASN A N 1
ATOM 1562 C CA . ASN A 1 189 ? -2.901 -8.897 13.843 1.00 46.31 189 ASN A CA 1
ATOM 1563 C C . ASN A 1 189 ? -3.382 -7.502 14.279 1.00 46.31 189 ASN A C 1
ATOM 1565 O O . ASN A 1 189 ? -4.071 -7.323 15.278 1.00 46.31 189 ASN A O 1
ATOM 1569 N N . THR A 1 190 ? -3.045 -6.522 13.472 1.00 58.25 190 THR A N 1
ATOM 1570 C CA . THR A 1 190 ? -3.300 -5.094 13.656 1.00 58.25 190 THR A CA 1
ATOM 1571 C C . THR A 1 190 ? -4.308 -4.540 12.658 1.00 58.25 190 THR A C 1
ATOM 1573 O O . THR A 1 190 ? -4.686 -3.371 12.687 1.00 58.25 190 THR A O 1
ATOM 1576 N N . VAL A 1 191 ? -4.749 -5.426 11.776 1.00 65.44 191 VAL A N 1
ATOM 1577 C CA . VAL A 1 191 ? -5.660 -5.181 10.682 1.00 65.44 191 VAL A CA 1
ATOM 1578 C C . VAL A 1 191 ? -6.904 -5.998 10.944 1.00 65.44 191 VAL A C 1
ATOM 1580 O O . VAL A 1 191 ? -6.824 -7.144 11.384 1.00 65.44 191 VAL A O 1
ATOM 1583 N N . ILE A 1 192 ? -8.050 -5.404 10.654 1.00 70.50 192 ILE A N 1
ATOM 1584 C CA . ILE A 1 192 ? -9.334 -6.088 10.674 1.00 70.50 192 ILE A CA 1
ATOM 1585 C C . ILE A 1 192 ? -9.709 -6.306 9.214 1.00 70.50 192 ILE A C 1
ATOM 1587 O O . ILE A 1 192 ? -10.056 -5.350 8.518 1.00 70.50 192 ILE A O 1
ATOM 1591 N N . ALA A 1 193 ? -9.582 -7.541 8.730 1.00 69.62 193 ALA A N 1
ATOM 1592 C CA . ALA A 1 193 ? -9.976 -7.859 7.369 1.00 69.62 193 ALA A CA 1
ATOM 1593 C C . ALA A 1 193 ? -11.499 -7.980 7.311 1.00 69.62 193 ALA A C 1
ATOM 1595 O O . ALA A 1 193 ? -12.122 -8.742 8.045 1.00 69.62 193 ALA A O 1
ATOM 1596 N N . ALA A 1 194 ? -12.121 -7.218 6.418 1.00 71.56 194 ALA A N 1
ATOM 1597 C CA . ALA A 1 194 ? -13.571 -7.246 6.266 1.00 71.56 194 ALA A CA 1
ATOM 1598 C C . ALA A 1 194 ? -14.103 -8.612 5.806 1.00 71.56 194 ALA A C 1
ATOM 1600 O O . ALA A 1 194 ? -15.242 -8.952 6.113 1.00 71.56 194 ALA A O 1
ATOM 1601 N N . SER A 1 195 ? -13.275 -9.383 5.096 1.00 72.06 195 SER A N 1
ATOM 1602 C CA . SER A 1 195 ? -13.567 -10.748 4.651 1.00 72.06 195 SER A CA 1
ATOM 1603 C C . SER A 1 195 ? -13.730 -11.744 5.798 1.00 72.06 195 SER A C 1
ATOM 1605 O O . SER A 1 195 ? -14.329 -12.794 5.592 1.00 72.06 195 SER A O 1
ATOM 1607 N N . ASP A 1 196 ? -13.228 -11.423 6.992 1.00 76.38 196 ASP A N 1
ATOM 1608 C CA . ASP A 1 196 ? -13.346 -12.286 8.173 1.00 76.38 196 ASP A CA 1
ATOM 1609 C C . ASP A 1 196 ? -14.762 -12.242 8.773 1.00 76.38 196 ASP A C 1
ATOM 1611 O O . ASP A 1 196 ? -15.094 -13.011 9.676 1.00 76.38 196 ASP A O 1
ATOM 1615 N N . PHE A 1 197 ? -15.615 -11.339 8.277 1.00 82.25 197 PHE A N 1
ATOM 1616 C CA . PHE A 1 197 ? -16.978 -11.141 8.744 1.00 82.25 197 PHE A CA 1
ATOM 1617 C C . PHE A 1 197 ? -17.969 -11.570 7.671 1.00 82.25 197 PHE A C 1
ATOM 1619 O O . PHE A 1 197 ? -17.907 -11.131 6.526 1.00 82.25 197 PHE A O 1
ATOM 1626 N N . GLU A 1 198 ? -18.960 -12.359 8.082 1.00 86.00 198 GLU A N 1
ATOM 1627 C CA . GLU A 1 198 ? -20.041 -12.834 7.211 1.00 86.00 198 GLU A CA 1
ATOM 1628 C C . GLU A 1 198 ? -20.800 -11.683 6.531 1.00 86.00 198 GLU A C 1
ATOM 1630 O O . GLU A 1 198 ? -21.242 -11.796 5.391 1.00 86.00 198 GLU A O 1
ATOM 1635 N N . THR A 1 199 ? -20.958 -10.555 7.232 1.00 88.88 199 THR A N 1
ATOM 1636 C CA . THR A 1 199 ? -21.652 -9.376 6.708 1.00 88.88 199 THR A CA 1
ATOM 1637 C C . THR A 1 199 ? -20.979 -8.079 7.162 1.00 88.88 199 THR A C 1
ATOM 1639 O O . THR A 1 199 ? -20.377 -8.036 8.241 1.00 88.88 199 THR A O 1
ATOM 1642 N N . PRO A 1 200 ? -21.160 -6.964 6.426 1.00 85.31 200 PRO A N 1
ATOM 1643 C CA . PRO A 1 200 ? -20.676 -5.654 6.868 1.00 85.31 200 PRO A CA 1
ATOM 1644 C C . PRO A 1 200 ? -21.281 -5.220 8.210 1.00 85.31 200 PRO A C 1
ATOM 1646 O O . PRO A 1 200 ? -20.637 -4.526 8.988 1.00 85.31 200 PRO A O 1
ATOM 1649 N N . LYS A 1 201 ? -22.508 -5.661 8.522 1.00 93.25 201 LYS A N 1
ATOM 1650 C CA . LYS A 1 201 ? -23.136 -5.408 9.823 1.00 93.25 201 LYS A CA 1
ATOM 1651 C C . LYS A 1 201 ? -22.342 -6.053 10.963 1.00 93.25 201 LYS A C 1
ATOM 1653 O O . LYS A 1 201 ? -22.120 -5.407 11.981 1.00 93.25 201 LYS A O 1
ATOM 1658 N N . LYS A 1 202 ? -21.880 -7.297 10.789 1.00 93.19 202 LYS A N 1
ATOM 1659 C CA . LYS A 1 202 ? -21.046 -7.991 11.786 1.00 93.19 202 LYS A CA 1
ATOM 1660 C C . LYS A 1 202 ? -19.704 -7.297 11.992 1.00 93.19 202 LYS A C 1
ATOM 1662 O O . LYS A 1 202 ? -19.262 -7.155 13.129 1.00 93.19 202 LYS A O 1
ATOM 1667 N N . LEU A 1 203 ? -19.107 -6.807 10.908 1.00 88.62 203 LEU A N 1
ATOM 1668 C CA . LEU A 1 203 ? -17.924 -5.959 10.982 1.00 88.62 203 LEU A CA 1
ATOM 1669 C C . LEU A 1 203 ? -18.210 -4.674 11.783 1.00 88.62 203 LEU A C 1
ATOM 1671 O O . LEU A 1 203 ? -17.469 -4.367 12.712 1.00 88.62 203 LEU A O 1
ATOM 1675 N N . ALA A 1 204 ? -19.304 -3.958 11.498 1.00 91.38 204 ALA A N 1
ATOM 1676 C CA . ALA A 1 204 ? -19.687 -2.757 12.249 1.00 91.38 204 ALA A CA 1
ATOM 1677 C C . ALA A 1 204 ? -19.883 -3.025 13.749 1.00 91.38 204 ALA A C 1
ATOM 1679 O O . ALA A 1 204 ? -19.334 -2.301 14.578 1.00 91.38 204 ALA A O 1
ATOM 1680 N N . GLU A 1 205 ? -20.615 -4.087 14.101 1.00 94.69 205 GLU A N 1
ATOM 1681 C CA . GLU A 1 205 ? -20.816 -4.520 15.491 1.00 94.69 205 GLU A CA 1
ATOM 1682 C C . GLU A 1 205 ? -19.471 -4.744 16.202 1.00 94.69 205 GLU A C 1
ATOM 1684 O O . GLU A 1 205 ? -19.275 -4.286 17.330 1.00 94.69 205 GLU A O 1
ATOM 1689 N N . TYR A 1 206 ? -18.516 -5.385 15.523 1.00 92.50 206 TYR A N 1
ATOM 1690 C CA . TYR A 1 206 ? -17.185 -5.642 16.067 1.00 92.50 206 TYR A CA 1
ATOM 1691 C C . TYR A 1 206 ? -16.352 -4.367 16.258 1.00 92.50 206 TYR A C 1
ATOM 1693 O O . TYR A 1 206 ? -15.692 -4.195 17.281 1.00 92.50 206 TYR A O 1
ATOM 1701 N N . LEU A 1 207 ? -16.412 -3.429 15.316 1.00 88.31 207 LEU A N 1
ATOM 1702 C CA . LEU A 1 207 ? -15.681 -2.161 15.410 1.00 88.31 207 LEU A CA 1
ATOM 1703 C C . LEU A 1 207 ? -16.235 -1.265 16.515 1.00 88.31 207 LEU A C 1
ATOM 1705 O O . LEU A 1 207 ? -15.470 -0.615 17.229 1.00 88.31 207 LEU A O 1
ATOM 1709 N N . ILE A 1 208 ? -17.558 -1.259 16.684 1.00 89.69 208 ILE A N 1
ATOM 1710 C CA . ILE A 1 208 ? -18.217 -0.587 17.805 1.00 89.69 208 ILE A CA 1
ATOM 1711 C C . ILE A 1 208 ? -17.768 -1.230 19.116 1.00 89.69 208 ILE A C 1
ATOM 1713 O O . ILE A 1 208 ? -17.353 -0.513 20.027 1.00 89.69 208 ILE A O 1
ATOM 1717 N N . PHE A 1 209 ? -17.757 -2.563 19.201 1.00 93.06 209 PHE A N 1
ATOM 1718 C CA . PHE A 1 209 ? -17.233 -3.277 20.365 1.00 93.06 209 PHE A CA 1
ATOM 1719 C C . PHE A 1 209 ? -15.792 -2.862 20.701 1.00 93.06 209 PHE A C 1
ATOM 1721 O O . PHE A 1 209 ? -15.522 -2.489 21.842 1.00 93.06 209 PHE A O 1
ATOM 1728 N N . LEU A 1 210 ? -14.883 -2.839 19.721 1.00 88.69 210 LEU A N 1
ATOM 1729 C CA . LEU A 1 210 ? -13.500 -2.397 19.932 1.00 88.69 210 LEU A CA 1
ATOM 1730 C C . LEU A 1 210 ? -13.415 -0.928 20.361 1.00 88.69 210 LEU A C 1
ATOM 1732 O O . LEU A 1 210 ? -12.587 -0.570 21.195 1.00 88.69 210 LEU A O 1
ATOM 1736 N N . SER A 1 211 ? -14.289 -0.065 19.841 1.00 83.81 211 SER A N 1
ATOM 1737 C CA . SER A 1 211 ? -14.308 1.347 20.235 1.00 83.81 211 SER A CA 1
ATOM 1738 C C . SER A 1 211 ? -14.674 1.553 21.709 1.00 83.81 211 SER A C 1
ATOM 1740 O O . SER A 1 211 ? -14.159 2.477 22.344 1.00 83.81 211 SER A O 1
ATOM 1742 N N . LEU A 1 212 ? -15.511 0.663 22.252 1.00 88.44 212 LEU A N 1
ATOM 1743 C CA . LEU A 1 212 ? -15.979 0.675 23.638 1.00 88.44 212 LEU A CA 1
ATOM 1744 C C . LEU A 1 212 ? -15.066 -0.129 24.574 1.00 88.44 212 LEU A C 1
ATOM 1746 O O . LEU A 1 212 ? -15.038 0.132 25.775 1.00 88.44 212 LEU A O 1
ATOM 1750 N N . ASN A 1 213 ? -14.296 -1.081 24.042 1.00 90.75 213 ASN A N 1
ATOM 1751 C CA . ASN A 1 213 ? -13.399 -1.936 24.808 1.00 90.75 213 ASN A CA 1
ATOM 1752 C C . ASN A 1 213 ? -11.929 -1.632 24.487 1.00 90.75 213 ASN A C 1
ATOM 1754 O O . ASN A 1 213 ? -11.304 -2.257 23.627 1.00 90.75 213 ASN A O 1
ATOM 1758 N N . LYS A 1 214 ? -11.357 -0.681 25.234 1.00 85.12 214 LYS A N 1
ATOM 1759 C CA . LYS A 1 214 ? -9.964 -0.245 25.057 1.00 85.12 214 LYS A CA 1
ATOM 1760 C C . LYS A 1 214 ? -8.958 -1.376 25.273 1.00 85.12 214 LYS A C 1
ATOM 1762 O O . LYS A 1 214 ? -7.949 -1.410 24.581 1.00 85.12 214 LYS A O 1
ATOM 1767 N N . THR A 1 215 ? -9.232 -2.315 26.179 1.00 91.44 215 THR A N 1
ATOM 1768 C CA . THR A 1 215 ? -8.354 -3.467 26.429 1.00 91.44 215 THR A CA 1
ATOM 1769 C C . THR A 1 215 ? -8.247 -4.366 25.201 1.00 91.44 215 THR A C 1
ATOM 1771 O O . THR A 1 215 ? -7.143 -4.754 24.829 1.00 91.44 215 THR A O 1
ATOM 1774 N N . GLU A 1 216 ? -9.369 -4.662 24.544 1.00 88.44 216 GLU A N 1
ATOM 1775 C CA . GLU A 1 216 ? -9.368 -5.437 23.299 1.00 88.44 216 GLU A CA 1
ATOM 1776 C C . GLU A 1 216 ? -8.749 -4.649 22.147 1.00 88.44 216 GLU A C 1
ATOM 1778 O O . GLU A 1 216 ? -7.917 -5.180 21.414 1.00 88.44 216 GLU A O 1
ATOM 1783 N N . TYR A 1 217 ? -9.065 -3.358 22.031 1.00 84.81 217 TYR A N 1
ATOM 1784 C CA . TYR A 1 217 ? -8.483 -2.511 20.994 1.00 84.81 217 TYR A CA 1
ATOM 1785 C C . TYR A 1 217 ? -6.959 -2.369 21.128 1.00 84.81 217 TYR A C 1
ATOM 1787 O O . TYR A 1 217 ? -6.250 -2.408 20.127 1.00 84.81 217 TYR A O 1
ATOM 1795 N N . LEU A 1 218 ? -6.421 -2.303 22.350 1.00 85.12 218 LEU A N 1
ATOM 1796 C CA . LEU A 1 218 ? -4.975 -2.243 22.597 1.00 85.12 218 LEU A CA 1
ATOM 1797 C C . LEU A 1 218 ? -4.215 -3.485 22.111 1.00 85.12 218 LEU A C 1
ATOM 1799 O O . LEU A 1 218 ? -3.016 -3.391 21.838 1.00 85.12 218 LEU A O 1
ATOM 1803 N N . LYS A 1 219 ? -4.877 -4.638 21.941 1.00 85.12 219 LYS A N 1
ATOM 1804 C CA . LYS A 1 219 ? -4.230 -5.840 21.384 1.00 85.12 219 LYS A CA 1
ATOM 1805 C C . LYS A 1 219 ? -3.731 -5.606 19.955 1.00 85.12 219 LYS A C 1
ATOM 1807 O O . LYS A 1 219 ? -2.642 -6.080 19.624 1.00 85.12 219 LYS A O 1
ATOM 1812 N N . TYR A 1 220 ? -4.436 -4.774 19.182 1.00 80.38 220 TYR A N 1
ATOM 1813 C CA . TYR A 1 220 ? -4.057 -4.338 17.831 1.00 80.38 220 TYR A CA 1
ATOM 1814 C C . TYR A 1 220 ? -2.846 -3.389 17.803 1.00 80.38 220 TYR A C 1
ATOM 1816 O O . TYR A 1 220 ? -2.386 -3.009 16.734 1.00 80.38 220 TYR A O 1
ATOM 1824 N N . PHE A 1 221 ? -2.292 -3.009 18.958 1.00 82.00 221 PHE A N 1
ATOM 1825 C CA . PHE A 1 221 ? -1.070 -2.204 19.043 1.00 82.00 221 PHE A CA 1
ATOM 1826 C C . PHE A 1 221 ? 0.106 -2.973 19.653 1.00 82.00 221 PHE A C 1
ATOM 1828 O O . PHE A 1 221 ? 1.215 -2.450 19.704 1.00 82.00 221 PHE A O 1
ATOM 1835 N N . SER A 1 222 ? -0.088 -4.228 20.074 1.00 82.75 222 SER A N 1
ATOM 1836 C CA . SER A 1 222 ? 0.942 -5.038 20.751 1.00 82.75 222 SER A CA 1
ATOM 1837 C C . SER A 1 222 ? 2.256 -5.180 19.968 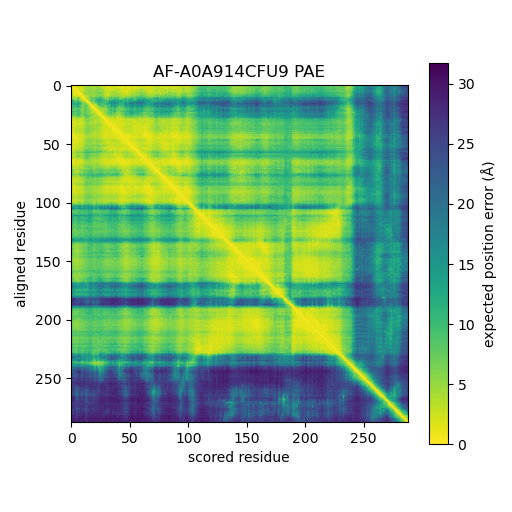1.00 82.75 222 SER A C 1
ATOM 1839 O O . SER A 1 222 ? 3.325 -5.252 20.572 1.00 82.75 222 SER A O 1
ATOM 1841 N N . TRP A 1 223 ? 2.190 -5.148 18.637 1.00 78.50 223 TRP A N 1
ATOM 1842 C CA . TRP A 1 223 ? 3.335 -5.180 17.725 1.00 78.50 223 TRP A CA 1
ATOM 1843 C C . TRP A 1 223 ? 4.345 -4.041 17.953 1.00 78.50 223 TRP A C 1
ATOM 1845 O O . TRP A 1 223 ? 5.533 -4.227 17.700 1.00 78.50 223 TRP A O 1
ATOM 1855 N N . THR A 1 224 ? 3.916 -2.891 18.486 1.00 82.12 224 THR A N 1
ATOM 1856 C CA . THR A 1 224 ? 4.799 -1.747 18.795 1.00 82.12 224 THR A CA 1
ATOM 1857 C C . THR A 1 224 ? 5.900 -2.108 19.798 1.00 82.12 224 THR A C 1
ATOM 1859 O O . THR A 1 224 ? 6.942 -1.463 19.843 1.00 82.12 224 THR A O 1
ATOM 1862 N N . LYS A 1 225 ? 5.712 -3.189 20.566 1.00 86.00 225 LYS A N 1
ATOM 1863 C CA . LYS A 1 225 ? 6.708 -3.742 21.496 1.00 86.00 225 LYS A CA 1
ATOM 1864 C C . LYS A 1 225 ? 7.807 -4.555 20.808 1.00 86.00 225 LYS A C 1
ATOM 1866 O O . LYS A 1 225 ? 8.818 -4.847 21.437 1.00 86.00 225 LYS A O 1
ATOM 1871 N N . LEU A 1 226 ? 7.584 -4.981 19.566 1.00 84.56 226 LEU A N 1
ATOM 1872 C CA . LEU A 1 226 ? 8.451 -5.911 18.836 1.00 84.56 226 LEU A CA 1
ATOM 1873 C C . LEU A 1 226 ? 9.182 -5.246 1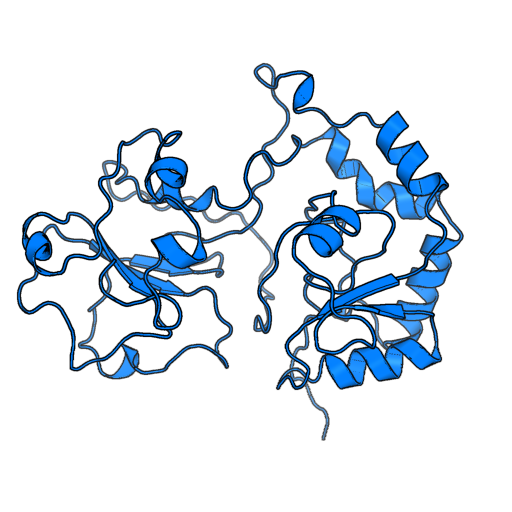7.669 1.00 84.56 226 LEU A C 1
ATOM 1875 O O . LEU A 1 226 ? 10.265 -5.698 17.298 1.00 84.56 226 LEU A O 1
ATOM 1879 N N . TYR A 1 227 ? 8.614 -4.182 17.101 1.00 82.50 227 TYR A N 1
ATOM 1880 C CA . TYR A 1 227 ? 9.114 -3.551 15.882 1.00 82.50 227 TYR A CA 1
ATOM 1881 C C . TYR A 1 227 ? 9.421 -2.070 16.081 1.00 82.50 227 TYR A C 1
ATOM 1883 O O . TYR A 1 227 ? 8.770 -1.381 16.866 1.00 82.50 227 TYR A O 1
ATOM 1891 N N . LYS A 1 228 ? 10.413 -1.577 15.340 1.00 81.19 228 LYS A N 1
ATOM 1892 C CA . LYS A 1 228 ? 10.811 -0.169 15.337 1.00 81.19 228 LYS A CA 1
ATOM 1893 C C . LYS A 1 228 ? 9.701 0.724 14.776 1.00 81.19 228 LYS A C 1
ATOM 1895 O O . LYS A 1 228 ? 8.873 0.296 13.969 1.00 81.19 228 LYS A O 1
ATOM 1900 N N . LYS A 1 229 ? 9.735 2.005 15.137 1.00 75.75 229 LYS A N 1
ATOM 1901 C CA . LYS A 1 229 ? 9.033 3.077 14.430 1.00 75.75 229 LYS A CA 1
ATOM 1902 C C . LYS A 1 229 ? 9.503 3.076 12.969 1.00 75.75 229 LYS A C 1
ATOM 1904 O O . LYS A 1 229 ? 10.714 3.111 12.730 1.00 75.75 229 LYS A O 1
ATOM 1909 N N . PRO A 1 230 ? 8.588 3.026 11.986 1.00 65.19 230 PRO A N 1
ATOM 1910 C CA . PRO A 1 230 ? 8.967 2.983 10.582 1.00 65.19 230 PRO A CA 1
ATOM 1911 C C . PRO A 1 230 ? 9.703 4.274 10.213 1.00 65.19 230 PRO A C 1
ATOM 1913 O O . PRO A 1 230 ? 9.154 5.368 10.321 1.00 65.19 230 PRO A O 1
ATOM 1916 N N . LYS A 1 231 ? 10.967 4.152 9.795 1.00 54.88 231 LYS A N 1
ATOM 1917 C CA . LYS A 1 231 ? 11.809 5.312 9.468 1.00 54.88 231 LYS A CA 1
ATOM 1918 C C . LYS A 1 231 ? 11.614 5.840 8.058 1.00 54.88 231 LYS A C 1
ATOM 1920 O O . LYS A 1 231 ? 11.852 7.019 7.845 1.00 54.88 231 LYS A O 1
ATOM 1925 N N . ASN A 1 232 ? 11.199 4.989 7.122 1.00 49.97 232 ASN A N 1
ATOM 1926 C CA . ASN A 1 232 ? 10.857 5.341 5.749 1.00 49.97 232 ASN A CA 1
ATOM 1927 C C . ASN A 1 232 ? 10.033 4.210 5.138 1.00 49.97 232 ASN A C 1
ATOM 1929 O O . ASN A 1 232 ? 10.380 3.040 5.236 1.00 49.97 232 ASN A O 1
ATOM 1933 N N . ILE A 1 233 ? 8.948 4.580 4.481 1.00 45.75 233 ILE A N 1
ATOM 1934 C CA . ILE A 1 233 ? 7.943 3.652 3.951 1.00 45.75 233 ILE A CA 1
ATOM 1935 C C . ILE A 1 233 ? 8.380 3.013 2.629 1.00 45.75 233 ILE A C 1
ATOM 1937 O O . ILE A 1 233 ? 7.927 1.934 2.259 1.00 45.75 233 ILE A O 1
ATOM 1941 N N . PHE A 1 234 ? 9.289 3.681 1.927 1.00 44.31 234 PHE A N 1
ATOM 1942 C CA . PHE A 1 234 ? 9.734 3.331 0.586 1.00 44.31 234 PHE A CA 1
ATOM 1943 C C . PHE A 1 234 ? 11.130 2.695 0.598 1.00 44.31 234 PHE A C 1
ATOM 1945 O O . PHE A 1 234 ? 11.992 3.052 -0.205 1.00 44.31 234 PHE A O 1
ATOM 1952 N N . LYS A 1 235 ? 11.381 1.776 1.537 1.00 48.50 235 LYS A N 1
ATOM 1953 C CA . LYS A 1 235 ? 12.688 1.116 1.686 1.00 48.50 235 LYS A CA 1
ATOM 1954 C C . LYS A 1 235 ? 12.993 0.087 0.580 1.00 48.50 235 LYS A C 1
ATOM 1956 O O . LYS A 1 235 ? 14.165 -0.186 0.336 1.00 48.50 235 LYS A O 1
ATOM 1961 N N . GLY A 1 236 ? 11.978 -0.394 -0.148 1.00 51.78 236 GLY A N 1
ATOM 1962 C CA . GLY A 1 236 ? 12.107 -1.470 -1.151 1.00 51.78 236 GLY A CA 1
ATOM 196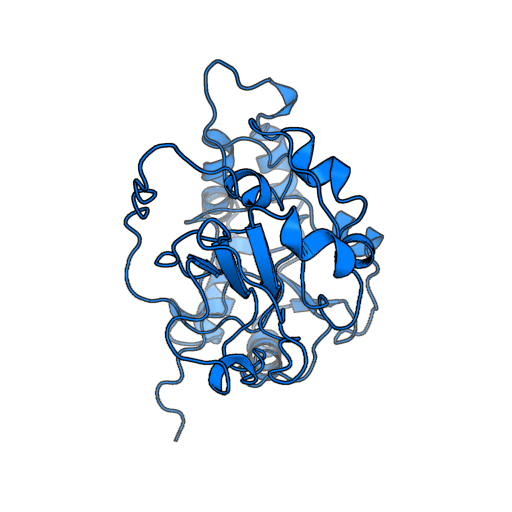3 C C . GLY A 1 236 ? 13.035 -1.189 -2.344 1.00 51.78 236 GLY A C 1
ATOM 1964 O O . GLY A 1 236 ? 13.305 -2.075 -3.144 1.00 51.78 236 GLY A O 1
ATOM 1965 N N . TRP A 1 237 ? 13.569 0.029 -2.482 1.00 56.88 237 TRP A N 1
ATOM 1966 C CA . TRP A 1 237 ? 14.492 0.370 -3.568 1.00 56.88 237 TRP A CA 1
ATOM 1967 C C . TRP A 1 237 ? 15.954 -0.004 -3.280 1.00 56.88 237 TRP A C 1
ATOM 1969 O O . TRP A 1 237 ? 16.747 -0.097 -4.214 1.00 56.88 237 TRP A O 1
ATOM 1979 N N . CYS A 1 238 ? 16.331 -0.285 -2.027 1.00 56.28 238 CYS A N 1
ATOM 1980 C CA . CYS A 1 238 ? 17.678 -0.795 -1.739 1.00 56.28 238 CYS A CA 1
ATOM 1981 C C . CYS A 1 238 ? 17.897 -2.243 -2.205 1.00 56.28 238 CYS A C 1
ATOM 1983 O O . CYS A 1 238 ? 19.045 -2.660 -2.388 1.00 56.28 238 CYS A O 1
ATOM 1985 N N . ASP A 1 239 ? 16.814 -2.983 -2.452 1.00 55.59 239 ASP A N 1
ATOM 1986 C CA . ASP A 1 239 ? 16.852 -4.390 -2.857 1.00 55.59 239 ASP A CA 1
ATOM 1987 C C . ASP A 1 239 ? 17.253 -4.594 -4.324 1.00 55.59 239 ASP A C 1
ATOM 1989 O O . ASP A 1 239 ? 17.559 -5.711 -4.731 1.00 55.59 239 ASP A O 1
ATOM 1993 N N . PHE A 1 240 ? 17.368 -3.516 -5.108 1.00 54.75 240 PHE A N 1
ATOM 1994 C CA . PHE A 1 240 ? 17.886 -3.544 -6.484 1.00 54.75 240 PHE A CA 1
ATOM 1995 C C . PHE A 1 240 ? 19.397 -3.777 -6.595 1.00 54.75 240 PHE A C 1
ATOM 1997 O O . PHE A 1 240 ? 19.983 -3.640 -7.669 1.00 54.75 240 PHE A O 1
ATOM 2004 N N . SER A 1 241 ? 20.040 -4.136 -5.493 1.00 44.81 241 SER A N 1
ATOM 2005 C CA . SER A 1 241 ? 21.458 -4.440 -5.469 1.00 44.81 241 SER A CA 1
ATOM 2006 C C . SER A 1 241 ? 21.706 -5.867 -5.969 1.00 44.81 241 SER A C 1
ATOM 2008 O O . SER A 1 241 ? 21.167 -6.806 -5.376 1.00 44.81 241 SER A O 1
ATOM 2010 N N . PRO A 1 242 ? 22.525 -6.086 -7.015 1.00 38.62 242 PRO A N 1
ATOM 2011 C CA . PRO A 1 242 ? 22.827 -7.434 -7.475 1.00 38.62 242 PRO A CA 1
ATOM 2012 C C . PRO A 1 242 ? 23.542 -8.214 -6.363 1.00 38.62 242 PRO A C 1
ATOM 2014 O O . PRO A 1 242 ? 24.658 -7.876 -5.963 1.00 38.62 242 PRO A O 1
ATOM 2017 N N . ARG A 1 243 ? 22.899 -9.272 -5.850 1.00 40.25 243 ARG A N 1
ATOM 2018 C CA . ARG A 1 243 ? 23.575 -10.250 -4.990 1.00 40.25 243 ARG A CA 1
ATOM 2019 C C . ARG A 1 243 ? 24.495 -11.107 -5.863 1.00 40.25 243 ARG A C 1
ATOM 2021 O O . ARG A 1 243 ? 24.044 -11.599 -6.902 1.00 40.25 243 ARG A O 1
ATOM 2028 N N . PRO A 1 244 ? 25.756 -11.335 -5.466 1.00 32.88 244 PRO A N 1
ATOM 2029 C CA . PRO A 1 244 ? 26.593 -12.322 -6.135 1.00 32.88 244 PRO A CA 1
ATOM 2030 C C . PRO A 1 244 ? 25.902 -13.694 -6.080 1.00 32.88 244 PRO A C 1
ATOM 2032 O O . PRO A 1 244 ? 25.568 -14.161 -4.997 1.00 32.88 244 PRO A O 1
ATOM 2035 N N . GLY A 1 245 ? 25.680 -14.335 -7.233 1.00 39.91 245 GLY A N 1
ATOM 2036 C CA . GLY A 1 245 ? 25.282 -15.750 -7.300 1.00 39.91 245 GLY A CA 1
ATOM 2037 C C . GLY A 1 245 ? 23.810 -16.077 -7.582 1.00 39.91 245 GLY A C 1
ATOM 2038 O O . GLY A 1 245 ? 23.478 -17.256 -7.610 1.00 39.91 245 GLY A O 1
ATOM 2039 N N . GLY A 1 246 ? 22.927 -15.103 -7.832 1.00 37.28 246 GLY A N 1
ATOM 2040 C CA . GLY A 1 246 ? 21.546 -15.406 -8.258 1.00 37.28 246 GLY A CA 1
ATOM 2041 C C . GLY A 1 246 ? 20.687 -16.128 -7.207 1.00 37.28 246 GLY A C 1
ATOM 2042 O O . GLY A 1 246 ? 19.686 -16.755 -7.554 1.00 37.28 246 GLY A O 1
ATOM 2043 N N . GLU A 1 247 ? 21.061 -16.056 -5.928 1.00 34.75 247 GLU A N 1
ATOM 2044 C CA . GLU A 1 247 ? 20.258 -16.611 -4.838 1.00 34.75 247 GLU A CA 1
ATOM 2045 C C . GLU A 1 247 ? 18.953 -15.820 -4.679 1.00 34.75 247 GLU A C 1
ATOM 2047 O O . GLU A 1 247 ? 18.959 -14.620 -4.387 1.00 34.75 247 GLU A O 1
ATOM 2052 N N . LYS A 1 248 ? 17.823 -16.513 -4.864 1.00 37.53 248 LYS A N 1
ATOM 2053 C CA . LYS A 1 248 ? 16.482 -15.984 -4.595 1.00 37.53 248 LYS A CA 1
ATOM 2054 C C . LYS A 1 248 ? 16.368 -15.597 -3.121 1.00 37.53 248 LYS A C 1
ATOM 2056 O O . LYS A 1 248 ? 16.800 -16.348 -2.246 1.00 37.53 248 LYS A O 1
ATOM 2061 N N . VAL A 1 249 ? 15.746 -14.452 -2.838 1.00 38.66 249 VAL A N 1
ATOM 2062 C CA . VAL A 1 249 ? 15.316 -14.120 -1.474 1.00 38.66 249 VAL A CA 1
ATOM 2063 C C . VAL A 1 249 ? 14.372 -15.238 -1.013 1.00 38.66 249 VAL A C 1
ATOM 2065 O O . VAL A 1 249 ? 13.438 -15.557 -1.751 1.00 38.66 249 VAL A O 1
ATOM 2068 N N . PRO A 1 250 ? 14.593 -15.871 0.155 1.00 29.50 250 PRO A N 1
ATOM 2069 C CA . PRO A 1 250 ? 13.626 -16.811 0.698 1.00 29.50 250 PRO A CA 1
ATOM 2070 C C . PRO A 1 250 ? 12.288 -16.090 0.834 1.00 29.50 250 PRO A C 1
ATOM 2072 O O . PRO A 1 250 ? 12.190 -15.106 1.568 1.00 29.50 250 PRO A O 1
ATOM 2075 N N . SER A 1 251 ? 11.274 -16.548 0.101 1.00 29.19 251 SER A N 1
ATOM 2076 C CA . SER A 1 251 ? 9.918 -16.040 0.259 1.00 29.19 251 SER A CA 1
ATOM 2077 C C . SER A 1 251 ? 9.524 -16.203 1.731 1.00 29.19 251 SER A C 1
ATOM 2079 O O . SER A 1 251 ? 9.626 -17.321 2.249 1.00 29.19 251 SER A O 1
ATOM 2081 N N . PRO A 1 252 ? 9.090 -15.143 2.435 1.00 27.92 252 PRO A N 1
ATOM 2082 C CA . PRO A 1 252 ? 8.458 -15.336 3.728 1.00 27.92 252 PRO A CA 1
ATOM 2083 C C . PRO A 1 252 ? 7.251 -16.253 3.512 1.00 27.92 252 PRO A C 1
ATOM 2085 O O . PRO A 1 252 ? 6.408 -15.997 2.653 1.00 27.92 252 PRO A O 1
ATOM 2088 N N . THR A 1 253 ? 7.197 -17.363 4.245 1.00 23.80 253 THR A N 1
ATOM 2089 C CA . THR A 1 253 ? 6.052 -18.276 4.229 1.00 23.80 253 THR A CA 1
ATOM 2090 C C . THR A 1 253 ? 4.839 -17.534 4.773 1.00 23.80 253 THR A C 1
ATOM 2092 O O . THR A 1 253 ? 4.725 -17.349 5.985 1.00 23.80 253 THR A O 1
ATOM 2095 N N . ILE A 1 254 ? 3.961 -17.077 3.882 1.00 29.67 254 ILE A N 1
ATOM 2096 C CA . ILE A 1 254 ? 2.684 -16.448 4.219 1.00 29.67 254 ILE A CA 1
ATOM 2097 C C . ILE A 1 254 ? 1.593 -17.095 3.361 1.00 29.67 254 ILE A C 1
ATOM 2099 O O . ILE A 1 254 ? 1.786 -17.364 2.176 1.00 29.67 254 ILE A O 1
ATOM 2103 N N . ASP A 1 255 ? 0.484 -17.391 4.035 1.00 26.75 255 ASP A N 1
ATOM 2104 C CA . ASP A 1 255 ? -0.657 -18.197 3.608 1.00 26.75 255 ASP A CA 1
ATOM 2105 C C . ASP A 1 255 ? -1.296 -17.735 2.279 1.00 26.75 255 ASP A C 1
ATOM 2107 O O . ASP A 1 255 ? -1.424 -16.547 1.977 1.00 26.75 255 ASP A O 1
ATOM 2111 N N . HIS A 1 256 ? -1.690 -18.711 1.464 1.00 24.33 256 HIS A N 1
ATOM 2112 C CA . HIS A 1 256 ? -2.003 -18.599 0.043 1.00 24.33 256 HIS A CA 1
ATOM 2113 C C . HIS A 1 256 ? -3.418 -18.075 -0.246 1.00 24.33 256 HIS A C 1
ATOM 2115 O O . HIS A 1 256 ? -4.198 -18.780 -0.872 1.00 24.33 256 HIS A O 1
ATOM 2121 N N . HIS A 1 257 ? -3.773 -16.844 0.130 1.00 24.62 257 HIS A N 1
ATOM 2122 C CA . HIS A 1 257 ? -5.029 -16.226 -0.334 1.00 24.62 257 HIS A CA 1
ATOM 2123 C C . HIS A 1 257 ? -4.914 -14.693 -0.445 1.00 24.62 257 HIS A C 1
ATOM 2125 O O . HIS A 1 257 ? -5.288 -13.971 0.474 1.00 24.62 257 HIS A O 1
ATOM 2131 N N . HIS A 1 258 ? -4.447 -14.163 -1.587 1.00 28.72 258 HIS A N 1
ATOM 2132 C CA . HIS A 1 258 ? -4.377 -12.707 -1.813 1.00 28.72 258 HIS A CA 1
ATOM 2133 C C . HIS A 1 258 ? -5.193 -12.229 -3.034 1.00 28.72 258 HIS A C 1
ATOM 2135 O O . HIS A 1 258 ? -4.800 -12.461 -4.179 1.00 28.72 258 HIS A O 1
ATOM 2141 N N . PRO A 1 259 ? -6.338 -11.554 -2.798 1.00 26.58 259 PRO A N 1
ATOM 2142 C CA . PRO A 1 259 ? -7.092 -10.792 -3.801 1.00 26.58 259 PRO A CA 1
ATOM 2143 C C . PRO A 1 259 ? -6.471 -9.446 -4.244 1.00 26.58 259 PRO A C 1
ATOM 2145 O O . PRO A 1 259 ? -5.603 -8.873 -3.591 1.00 26.58 259 PRO A O 1
ATOM 2148 N N . VAL A 1 260 ? -7.001 -8.966 -5.377 1.00 27.47 260 VAL A N 1
ATOM 2149 C CA . VAL A 1 260 ? -6.677 -7.805 -6.241 1.00 27.47 260 VAL A CA 1
ATOM 2150 C C . VAL A 1 260 ? -6.645 -6.443 -5.500 1.00 27.47 260 VAL A C 1
ATOM 2152 O O . VAL A 1 260 ? -7.521 -6.163 -4.688 1.00 27.47 260 VAL A O 1
ATOM 2155 N N . ASN A 1 261 ? -5.659 -5.580 -5.804 1.00 30.83 261 ASN A N 1
ATOM 2156 C CA . ASN A 1 261 ? -5.337 -4.341 -5.063 1.00 30.83 261 ASN A CA 1
ATOM 2157 C C . ASN A 1 261 ? -5.831 -3.016 -5.714 1.00 30.83 261 ASN A C 1
ATOM 2159 O O . ASN A 1 261 ? -5.103 -2.433 -6.509 1.00 30.83 261 ASN A O 1
ATOM 2163 N N . ASP A 1 262 ? -7.019 -2.494 -5.383 1.00 26.89 262 ASP A N 1
ATOM 2164 C CA . ASP A 1 262 ? -7.548 -1.226 -5.955 1.00 26.89 262 ASP A CA 1
ATOM 2165 C C . ASP A 1 262 ? -7.225 0.038 -5.113 1.00 26.89 262 ASP A C 1
ATOM 2167 O O . ASP A 1 262 ? -8.084 0.902 -4.876 1.00 26.89 262 ASP A O 1
ATOM 2171 N N . GLY A 1 263 ? -5.989 0.188 -4.628 1.00 29.20 263 GLY A N 1
ATOM 2172 C CA . GLY A 1 263 ? -5.603 1.410 -3.920 1.00 29.20 263 GLY A CA 1
ATOM 2173 C C . GLY A 1 263 ? -4.131 1.530 -3.540 1.00 29.20 263 GLY A C 1
ATOM 2174 O O . GLY A 1 263 ? -3.494 0.572 -3.114 1.00 29.20 263 GLY A O 1
ATOM 2175 N N . TRP A 1 264 ? -3.617 2.757 -3.643 1.00 29.45 264 TRP A N 1
ATOM 2176 C CA . TRP A 1 264 ? -2.337 3.163 -3.069 1.00 29.45 264 TRP A CA 1
ATOM 2177 C C . TRP A 1 264 ? -2.460 3.297 -1.558 1.00 29.45 264 TRP A C 1
ATOM 2179 O O . TRP A 1 264 ? -3.220 4.135 -1.068 1.00 29.45 264 TRP A O 1
ATOM 2189 N N . CYS A 1 265 ? -1.682 2.502 -0.829 1.00 30.41 265 CYS A N 1
ATOM 2190 C CA . CYS A 1 265 ? -1.602 2.579 0.621 1.00 30.41 265 CYS A CA 1
ATOM 2191 C C . CYS A 1 265 ? -0.422 3.441 1.029 1.00 30.41 265 CYS A C 1
ATOM 2193 O O . CYS A 1 265 ? 0.726 3.004 1.033 1.00 30.41 265 CYS A O 1
ATOM 2195 N N . HIS A 1 266 ? -0.725 4.698 1.352 1.00 26.81 266 HIS A N 1
ATOM 2196 C CA . HIS A 1 266 ? 0.209 5.559 2.057 1.00 26.81 266 HIS A CA 1
ATOM 2197 C C . HIS A 1 266 ? 0.101 5.287 3.571 1.00 26.81 266 HIS A C 1
ATOM 2199 O O . HIS A 1 266 ? -1.016 5.234 4.087 1.00 26.81 266 HIS A O 1
ATOM 2205 N N . PRO A 1 267 ? 1.214 5.074 4.292 1.00 26.84 267 PRO A N 1
ATOM 2206 C CA . PRO A 1 267 ? 1.196 4.484 5.633 1.00 26.84 267 PRO A CA 1
ATOM 2207 C C . PRO A 1 267 ? 1.220 5.527 6.705 1.00 26.84 267 PRO A C 1
ATOM 2209 O O . PRO A 1 267 ? 2.011 6.471 6.652 1.00 26.84 267 PRO A O 1
ATOM 2212 N N . LEU A 1 268 ? 0.306 5.349 7.643 1.00 35.25 268 LEU A N 1
ATOM 2213 C CA . LEU A 1 268 ? -0.198 6.503 8.305 1.00 35.25 268 LEU A CA 1
ATOM 2214 C C . LEU A 1 268 ? -1.192 6.099 9.491 1.00 35.25 268 LEU A C 1
ATOM 2216 O O . LEU A 1 268 ? -1.933 5.139 9.307 1.00 35.25 268 LEU A O 1
ATOM 2220 N N . GLY A 1 269 ? -1.288 6.788 10.666 1.00 27.00 269 GLY A N 1
ATOM 2221 C CA . GLY A 1 269 ? -2.317 6.728 11.793 1.00 27.00 269 GLY A CA 1
ATOM 2222 C C . GLY A 1 269 ? -2.679 7.980 12.717 1.00 27.00 269 GLY A C 1
ATOM 2223 O O . GLY A 1 269 ? -1.903 8.791 13.081 1.00 27.00 269 GLY A O 1
ATOM 2224 N N . ASP A 1 270 ? -3.861 8.319 13.190 1.00 27.55 270 ASP A N 1
ATOM 2225 C CA . ASP A 1 270 ? -3.963 9.205 14.400 1.00 27.55 270 ASP A CA 1
ATOM 2226 C C . ASP A 1 270 ? -5.405 9.135 14.794 1.00 27.55 270 ASP A C 1
ATOM 2228 O O . ASP A 1 270 ? -6.278 9.659 14.118 1.00 27.55 270 ASP A O 1
ATOM 2232 N N . GLY A 1 271 ? -5.683 8.405 15.867 1.00 30.62 271 GLY A N 1
ATOM 2233 C CA . GLY A 1 271 ? -7.003 8.432 16.481 1.00 30.62 271 GLY A CA 1
ATOM 2234 C C . GLY A 1 271 ? -8.151 7.843 15.652 1.00 30.62 271 GLY A C 1
ATOM 2235 O O . GLY A 1 271 ? -9.305 8.108 15.983 1.00 30.62 271 GLY A O 1
ATOM 2236 N N . TRP A 1 272 ? -7.902 6.988 14.655 1.00 28.50 272 TRP A N 1
ATOM 2237 C CA . TRP A 1 272 ? -8.960 6.339 13.863 1.00 28.50 272 TRP A CA 1
ATOM 2238 C C . TRP A 1 272 ? -8.757 4.836 13.705 1.00 28.50 272 TRP A C 1
ATOM 2240 O O . TRP A 1 272 ? -7.628 4.362 13.638 1.00 28.50 272 TRP A O 1
ATOM 2250 N N . VAL A 1 273 ? -9.862 4.083 13.635 1.00 28.27 273 VAL A N 1
ATOM 2251 C CA . VAL A 1 273 ? -9.823 2.745 13.032 1.00 28.27 273 VAL A CA 1
ATOM 2252 C C . VAL A 1 273 ? -9.860 2.962 11.526 1.00 28.27 273 VAL A C 1
ATOM 2254 O O . VAL A 1 273 ? -10.800 3.574 11.009 1.00 28.27 273 VAL A O 1
ATOM 2257 N N . ASN A 1 274 ? -8.790 2.557 10.854 1.00 34.34 274 ASN A N 1
ATOM 2258 C CA . ASN A 1 274 ? -8.578 2.838 9.446 1.00 34.34 274 ASN A CA 1
ATOM 2259 C C . ASN A 1 274 ? -9.348 1.836 8.561 1.00 34.34 274 ASN A C 1
ATOM 2261 O O . ASN A 1 274 ? -9.123 0.633 8.658 1.00 34.34 274 ASN A O 1
ATOM 2265 N N . PHE A 1 275 ? -10.221 2.343 7.681 1.00 29.97 275 PHE A N 1
ATOM 2266 C CA . PHE A 1 275 ? -10.824 1.592 6.556 1.00 29.97 275 PHE A CA 1
ATOM 2267 C C . PHE A 1 275 ? -10.176 1.913 5.203 1.00 29.97 275 PHE A C 1
ATOM 2269 O O . PHE A 1 275 ? -10.539 1.350 4.172 1.00 29.97 275 PHE A O 1
ATOM 2276 N N . GLY A 1 276 ? -9.231 2.846 5.190 1.00 27.89 276 GLY A N 1
ATOM 2277 C CA . GLY A 1 276 ? -8.448 3.247 4.040 1.00 27.89 276 GLY A CA 1
ATOM 2278 C C . GLY A 1 276 ? -7.090 2.572 4.073 1.00 27.89 276 GLY A C 1
ATOM 2279 O O . GLY A 1 276 ? -6.164 3.042 4.723 1.00 27.89 276 GLY A O 1
ATOM 2280 N N . CYS A 1 277 ? -6.962 1.508 3.291 1.00 28.14 277 CYS A N 1
ATOM 2281 C CA . CYS A 1 277 ? -5.691 0.872 2.958 1.00 28.14 277 CYS A CA 1
ATOM 2282 C C . CYS A 1 277 ? -5.152 -0.214 3.887 1.00 28.14 277 CYS A C 1
ATOM 2284 O O . CYS A 1 277 ? -3.966 -0.530 3.895 1.00 28.14 277 CYS A O 1
ATOM 2286 N N . TYR A 1 278 ? -6.086 -0.904 4.526 1.00 28.47 278 TYR A N 1
ATOM 2287 C CA . TYR A 1 278 ? -5.991 -2.348 4.591 1.00 28.47 278 TYR A CA 1
ATOM 2288 C C . TYR A 1 278 ? -7.023 -2.936 3.665 1.00 28.47 278 TYR A C 1
ATOM 2290 O O . TYR A 1 278 ? -8.109 -2.383 3.499 1.00 28.47 278 TYR A O 1
ATOM 2298 N N . HIS A 1 279 ? -6.646 -4.029 3.029 1.00 29.52 279 HIS A N 1
ATOM 2299 C CA . HIS A 1 279 ? -7.503 -4.809 2.180 1.00 29.52 279 HIS A CA 1
ATOM 2300 C C . HIS A 1 279 ? -8.910 -4.989 2.783 1.00 29.52 279 HIS A C 1
ATOM 2302 O O . HIS A 1 279 ? -9.175 -5.881 3.590 1.00 29.52 279 HIS A O 1
ATOM 2308 N N . LEU A 1 280 ? -9.859 -4.188 2.306 1.00 26.88 280 LEU A N 1
ATOM 2309 C CA . LEU A 1 280 ? -11.190 -4.696 2.032 1.00 26.88 280 LEU A CA 1
ATOM 2310 C C . LEU A 1 280 ? -10.993 -5.703 0.893 1.00 26.88 280 LEU A C 1
ATOM 2312 O O . LEU A 1 280 ? -11.076 -5.364 -0.285 1.00 26.88 280 LEU A O 1
ATOM 2316 N N . PHE A 1 281 ? -10.579 -6.918 1.257 1.00 27.22 281 PHE A N 1
ATOM 2317 C CA . PHE A 1 281 ? -10.422 -8.036 0.342 1.00 27.22 281 PHE A CA 1
ATOM 2318 C C . PHE A 1 281 ? -11.811 -8.418 -0.171 1.00 27.22 281 PHE A C 1
ATOM 2320 O O . PHE A 1 281 ? -12.530 -9.196 0.451 1.00 27.22 281 PHE A O 1
ATOM 2327 N N . PHE A 1 282 ? -12.204 -7.861 -1.312 1.00 25.77 282 PHE A N 1
ATOM 2328 C CA . PHE A 1 282 ? -13.350 -8.353 -2.059 1.00 25.77 282 PHE A CA 1
ATOM 2329 C C . PHE A 1 282 ? -12.880 -9.522 -2.926 1.00 25.77 282 PHE A C 1
ATOM 2331 O O . PHE A 1 282 ? -12.200 -9.334 -3.935 1.00 25.77 282 PHE A O 1
ATOM 2338 N N . SER A 1 283 ? -13.214 -10.748 -2.521 1.00 23.41 283 SER A N 1
ATOM 2339 C CA . SER A 1 283 ? -13.209 -11.879 -3.447 1.00 23.41 283 SER A CA 1
ATOM 2340 C C . SER A 1 283 ? -14.495 -11.799 -4.275 1.00 23.41 283 SER A C 1
ATOM 2342 O O . SER A 1 283 ? -15.573 -11.741 -3.681 1.00 23.41 283 SER A O 1
ATOM 2344 N N . PRO A 1 284 ? -14.432 -11.788 -5.618 1.00 21.20 284 PRO A N 1
ATOM 2345 C CA . PRO A 1 284 ? -15.613 -11.972 -6.443 1.00 21.20 284 PRO A CA 1
ATOM 2346 C C . PRO A 1 284 ? -16.015 -13.447 -6.351 1.00 21.20 284 PRO A C 1
ATOM 2348 O O . PRO A 1 284 ? -15.645 -14.257 -7.196 1.00 21.20 284 PRO A O 1
ATOM 2351 N N . ARG A 1 285 ? -16.724 -13.818 -5.287 1.00 21.34 285 ARG A N 1
ATOM 2352 C CA . ARG A 1 285 ? -17.542 -15.027 -5.280 1.00 21.34 285 ARG A CA 1
ATOM 2353 C C . ARG A 1 285 ? -18.988 -14.595 -5.121 1.00 21.34 285 ARG A C 1
ATOM 2355 O O . ARG A 1 285 ? -19.404 -14.171 -4.052 1.00 21.34 285 ARG A O 1
ATOM 2362 N N . ASP A 1 286 ? -19.673 -14.663 -6.254 1.00 27.50 286 ASP A N 1
ATOM 2363 C CA . ASP A 1 286 ? -21.105 -14.899 -6.381 1.00 27.50 286 ASP A CA 1
ATOM 2364 C C . ASP A 1 286 ? -22.036 -13.860 -5.739 1.00 27.50 286 ASP A C 1
ATOM 2366 O O . ASP A 1 286 ? -22.662 -14.088 -4.710 1.00 27.50 286 ASP A O 1
ATOM 2370 N N . TYR A 1 287 ? -22.209 -12.741 -6.447 1.00 26.09 287 TYR A N 1
ATOM 2371 C CA . TYR A 1 287 ? -23.476 -12.008 -6.444 1.00 26.09 287 TYR A CA 1
ATOM 2372 C C . TYR A 1 287 ? -24.085 -12.084 -7.849 1.00 26.09 287 TYR A C 1
ATOM 2374 O O . TYR A 1 287 ? -23.916 -11.171 -8.657 1.00 26.09 287 TYR A O 1
ATOM 2382 N N . ASN A 1 288 ? -24.745 -13.212 -8.125 1.00 24.97 288 ASN A N 1
ATOM 2383 C CA . ASN A 1 288 ? -25.877 -13.287 -9.051 1.00 24.97 288 ASN A CA 1
ATOM 2384 C C . ASN A 1 288 ? -27.160 -13.311 -8.222 1.00 24.97 288 ASN A C 1
ATOM 2386 O O . ASN A 1 288 ? -27.159 -14.025 -7.194 1.00 24.97 288 ASN A O 1
#

Sequence (288 aa):
MWTRYYGRPFADVNGTVEGYFANCHYKCLYTEEHKNIEHADLVLFYSTDINHKDIPVIRKPEQLYVFYNYESPFHSSTGYRKLPDNFFNLTYTYRTDSDLPALAGDFEPINKETKSEEIWDWDEVVQKVNNKSKLALIIVSNCFTPSGREKYVRYLQNFMDITIRGNCGQYVCDKKCEKQEIDIGIPGNTVIAASDFETPKKLAEYLIFLSLNKTEYLKYFSWTKLYKKPKNIFKGWCDFSPRPGGEKVPSPTIDHHHPVNDGWCHPLGDGWVNFGCYHLFFSPRDYN

Secondary structure (DSSP, 8-state):
--S-BTTB-HHHHH--HHHHHTTSSS-PPP---GGGGGG-SEEEEEGGG--TTS--S---TT-EEEEEE-S-TTTS-SGGGGSPTT--SEEEESSTTSSEE--SS--PBP-TT--GGGS--HHHHHHHHHH----EEEE-S----TT-HHHHHHHHTTTS-EEEESTTSSBPPPHHHHHHS------SSS---GGGSSSHHHHHHHHHHHHH-HHHHHHTTGGGGTBPPPS-S-GGGGGGS--TT-PPPPPP---S------S------SSSEE-SSS----------

Organism: NCBI:txid290746

InterPro domains:
  IPR001503 Glycosyl transferase family 10 [PTHR48438] (2-178)
  IPR031481 Fucosyltransferase, N-terminal [PF17039] (18-101)
  IPR038577 GT10-like, C-terminal domain superfamily [G3DSA:3.40.50.11660] (67-182)
  IPR038577 GT10-like, C-terminal domain superfamily [G3DSA:3.40.50.11660] (183-235)
  IPR055270 Fucosyltransferase, C-terminal [PF00852] (130-179)
  IPR055270 Fucosyltransferase, C-terminal [PF00852] (180-231)

Solvent-accessible surface area (backbone atoms only — not comparable to full-atom values): 17713 Å² total; per-residue (Å²): 62,73,40,37,51,90,85,33,60,56,47,80,78,75,40,69,61,64,69,60,32,68,82,30,98,57,86,70,88,86,57,68,60,71,90,50,54,91,78,42,61,64,43,40,34,33,38,61,48,41,46,68,90,69,63,82,92,73,77,62,93,80,44,42,30,30,43,29,44,83,62,16,78,88,71,40,43,68,35,60,77,70,46,65,84,82,67,54,75,40,36,34,19,64,47,73,88,33,74,39,51,46,58,76,58,78,73,49,67,65,54,96,83,58,53,74,90,35,50,57,57,66,68,58,51,51,49,51,61,69,68,40,83,57,64,31,36,32,68,39,64,80,66,79,50,94,85,38,58,58,59,53,53,58,58,36,49,77,69,40,72,65,48,53,29,15,72,62,27,95,42,76,56,51,76,66,53,48,52,64,54,19,63,54,74,85,68,91,76,49,65,82,52,56,67,81,32,98,39,62,63,56,45,35,56,50,53,53,48,34,72,76,33,61,76,67,42,49,57,46,51,54,61,46,82,50,27,37,55,80,87,63,58,73,59,57,65,45,71,77,53,84,63,89,83,76,75,74,71,81,62,79,92,68,83,96,76,86,68,79,46,93,70,88,65,79,83,41,21,42,57,52,49,72,68,52,68,56,64,72,52,65,71,95,73,82,88,127

Mean predicted aligned error: 11.98 Å

Nearest PDB structures (foldseek):
  3cf4-assembly1_G  TM=3.424E-01  e=1.467E+00  Methanosarcina barkeri

Radius of gyration: 21.09 Å; Cα contacts (8 Å, |Δi|>4): 404; chains: 1; bounding box: 53×37×57 Å

pLDDT: mean 70.25, std 22.1, range [21.2, 95.69]